Protein 2XFV (pdb70)

GO terms:
  GO:0005634 nucleus (C, IDA)
  GO:0005737 cytoplasm (C, IDA)
  GO:0003713 transcription coactivator activity (F, IDA)
  GO:0045944 positive regulation of transcription by RNA polymerase II (P, IDA)
  GO:0030907 MBF transcription complex (C, IDA)
  GO:0033309 SBF transcription complex (C, IDA)
  GO:0034605 cellular response to heat (P, IMP)
  GO:0003713 transcription coactivator activity (F, IMP)
  GO:0045944 positive regulation of transcription by RNA polymerase II (P, IMP)
  GO:0010845 positive regulation of reciprocal meiotic recombination (P, IMP)
  GO:0033309 SBF transcription complex (C, IMP)
  GO:0000082 G1/S transition of mitotic cell cycle (P, IMP)
  GO:0033309 SBF transcription complex (C, IPI)
  GO:0005515 protein binding (F, IPI)
  GO:0000082 G1/S transition of mitotic cell cycle (P, IDA)
  GO:0006355 regulation of DNA-templated transcription (P, IMP)

CATH classification: 3.10.260.30

InterPro domains:
  IPR002110 Ankyrin repeat [PF00023] (317-345)
  IPR002110 Ankyrin repeat [PF00023] (469-501)
  IPR002110 Ankyrin repeat [PS50088] (317-349)
  IPR002110 Ankyrin repeat [PS50088] (469-501)
  IPR002110 Ankyrin repeat [SM00248] (317-346)
  IPR002110 Ankyrin repeat [SM00248] (469-498)
  IPR036770 Ankyrin repeat-containing domain superfamily [G3DSA:1.25.40.20] (212-514)
  IPR036770 Ankyrin repeat-containing domain superfamily [SSF48403] (305-509)
  IPR040822 Swi6, N-terminal [PF18530] (5-106)
  IPR051642 Regulatory protein SWI6-like [PTHR43828] (46-784)

Secondary structure (DSSP, 8-state):
-EEEEEEEESTTS-EEEEEEEETTT--EESGGGHHHHHHHHHHS-GGG--TT----HHHHHHHHHHHT---EE-TT--EEE-HHHHHHHHHHTT-TTTTGGGEEEPP-/-EEEEEEEESTTS-EEEEEEEETTT--EESGGGHHHHHHHHHHS-GGG--TT----HHHHHHHHHHTT---EE-TT--EEE-HHHHHHHHHHTT-HHHHGGGEEE---

Radius of gyration: 19.41 Å; Cα contacts (8 Å, |Δi|>4): 305; chains: 2; bounding box: 37×39×54 Å

Organism: Saccharomyces cerevisiae (strain ATCC 204508 / S288c) (NCBI:txid559292)

Sequence (216 aa):
ALEEVVVRYLGPHNEIPLTLTRDSETGHFLLKHFLPILQQYHDTGNINETNPDSFPTDEEERNKLLAHYGIAVNTDDRGEELWIELEKCLQLLNMLNNLFGLFQDDAFEFEEPALEEVVRYLGPHNEIPLTLTRRDSEETGHFLLKHFLPILQQQYHDTGNINETNPDSFPTDEEERNKLLAHYGIAVNTDDDRGELWIELEEKCLQLLNMLNLFGLFQDAFEFEEP

Structure (mmCIF, N/CA/C/O backbone):
data_2XFV
#
_entry.id   2XFV
#
_cell.length_a   69.934
_cell.length_b   69.934
_cell.length_c   297.944
_cell.angle_alpha   90.00
_cell.angle_beta   90.00
_cell.angle_gamma   120.00
#
_symmetry.space_group_name_H-M   'P 61 2 2'
#
loop_
_entity.id
_entity.type
_entity.pdbx_description
1 polymer 'REGULATORY PROTEIN SWI6'
2 non-polymer 'CALCIUM ION'
3 non-polymer GLYCEROL
4 non-polymer 'ACETATE ION'
5 non-polymer 'CACODYLATE ION'
6 water water
#
loop_
_atom_site.group_PDB
_atom_site.id
_atom_site.type_symbol
_atom_site.label_atom_id
_atom_site.label_alt_id
_atom_site.label_comp_id
_atom_site.label_asym_id
_atom_site.label_entity_id
_atom_site.label_seq_id
_atom_site.pdbx_PDB_ins_code
_atom_site.Cartn_x
_atom_site.Cartn_y
_atom_site.Cartn_z
_atom_site.occupancy
_atom_site.B_iso_or_equiv
_atom_site.auth_seq_id
_atom_site.auth_comp_id
_atom_site.auth_asym_id
_atom_site.auth_atom_id
_atom_site.pdbx_PDB_model_num
ATOM 1 N N . ALA A 1 1 ? -7.839 45.109 19.148 1.00 19.61 2 ALA A N 1
ATOM 2 C CA . ALA A 1 1 ? -9.059 44.803 19.898 1.00 20.67 2 ALA A CA 1
ATOM 3 C C . ALA A 1 1 ? -9.681 43.544 19.305 1.00 20.73 2 ALA A C 1
ATOM 4 O O . ALA A 1 1 ? -9.350 43.173 18.191 1.00 19.07 2 ALA A O 1
ATOM 6 N N . LEU A 1 2 ? -10.571 42.883 20.044 1.00 17.14 3 LEU A N 1
ATOM 7 C CA . LEU A 1 2 ? -11.244 41.690 19.507 1.00 15.62 3 LEU A CA 1
ATOM 8 C C . LEU A 1 2 ? -12.553 42.090 18.825 1.00 19.96 3 LEU A C 1
ATOM 9 O O . LEU A 1 2 ? -13.281 42.955 19.324 1.00 21.70 3 LEU A O 1
ATOM 14 N N . GLU A 1 3 ? -12.824 41.486 17.671 1.00 16.13 4 GLU A N 1
ATOM 15 C CA . GLU A 1 3 ? -14.064 41.712 16.931 1.00 19.04 4 GLU A CA 1
ATOM 16 C C . GLU A 1 3 ? -14.712 40.351 16.800 1.00 21.25 4 GLU A C 1
ATOM 17 O O . GLU A 1 3 ? -14.023 39.352 16.614 1.00 22.91 4 GLU A O 1
ATOM 23 N N . GLU A 1 4 ? -16.032 40.285 16.878 1.00 16.90 5 GLU A N 1
ATOM 24 C CA . GLU A 1 4 ? -16.642 38.966 16.937 1.00 17.54 5 GLU A CA 1
ATOM 25 C C . GLU A 1 4 ? -18.004 38.883 16.247 1.00 20.84 5 GLU A C 1
ATOM 26 O O . GLU A 1 4 ? -18.802 39.806 16.338 1.00 20.73 5 GLU A O 1
ATOM 32 N N . VAL A 1 5 ? -18.241 37.777 15.545 1.00 18.12 6 VAL A N 1
ATOM 33 C CA A VAL A 1 5 ? -19.565 37.487 15.003 0.63 22.45 6 VAL A CA 1
ATOM 34 C CA B VAL A 1 5 ? -19.541 37.473 14.950 0.37 23.15 6 VAL A CA 1
ATOM 35 C C . VAL A 1 5 ? -19.877 36.022 15.281 1.00 18.31 6 VAL A C 1
ATOM 36 O O . VAL A 1 5 ? -19.008 35.158 15.177 1.00 19.73 6 VAL A O 1
ATOM 43 N N . VAL A 1 6 ? -21.116 35.749 15.666 1.00 23.49 7 VAL A N 1
ATOM 44 C CA . VAL A 1 6 ? -21.522 34.363 15.906 1.00 27.71 7 VAL A CA 1
ATOM 45 C C . VAL A 1 6 ? -22.751 33.994 15.083 1.00 28.24 7 VAL A C 1
ATOM 46 O O . VAL A 1 6 ? -23.669 34.800 14.918 1.00 24.36 7 VAL A O 1
ATOM 50 N N . ARG A 1 7 ? -22.759 32.771 14.561 1.00 21.96 8 ARG A N 1
ATOM 51 C CA . ARG A 1 7 ? -23.912 32.241 13.848 1.00 24.72 8 ARG A CA 1
ATOM 52 C C . ARG A 1 7 ? -24.192 30.842 14.385 1.00 28.94 8 ARG A C 1
ATOM 53 O O . ARG A 1 7 ? -23.319 30.235 15.000 1.00 26.40 8 ARG A O 1
ATOM 61 N N . TYR A 1 8 ? -25.397 30.330 14.157 1.00 21.26 9 TYR A N 1
ATOM 62 C CA . TYR A 1 8 ? -25.802 29.039 14.717 1.00 22.01 9 TYR A CA 1
ATOM 63 C C . TYR A 1 8 ? -26.290 28.082 13.638 1.00 26.36 9 TYR A C 1
ATOM 64 O O . TYR A 1 8 ? -26.880 28.505 12.641 1.00 25.72 9 TYR A O 1
ATOM 73 N N . LEU A 1 9 ? -26.065 26.791 13.850 1.00 23.90 10 LEU A N 1
ATOM 74 C CA . LEU A 1 9 ? -26.593 25.778 12.937 1.00 26.02 10 LEU A CA 1
ATOM 75 C C . LEU A 1 9 ? -27.087 24.556 13.698 1.00 26.50 10 LEU A C 1
ATOM 76 O O . LEU A 1 9 ? -27.153 24.565 14.928 1.00 21.32 10 LEU A O 1
ATOM 81 N N . GLY A 1 10 ? -27.431 23.503 12.964 1.00 24.86 11 GLY A N 1
ATOM 82 C CA . GLY A 1 10 ? -28.052 22.333 13.561 1.00 23.02 11 GLY A CA 1
ATOM 83 C C . GLY A 1 10 ? -29.567 22.459 13.591 1.00 29.08 11 GLY A C 1
ATOM 84 O O . GLY A 1 10 ? -30.114 23.559 13.460 1.00 28.14 11 GLY A O 1
ATOM 85 N N . PRO A 1 11 ? -30.261 21.327 13.783 1.00 29.29 12 PRO A N 1
ATOM 86 C CA . PRO A 1 11 ? -31.725 21.289 13.684 1.00 34.72 12 PRO A CA 1
ATOM 87 C C . PRO A 1 11 ? -32.431 22.183 14.707 1.00 33.27 12 PRO A C 1
ATOM 88 O O . PRO A 1 11 ? -33.572 22.575 14.477 1.00 30.14 12 PRO A O 1
ATOM 92 N N . HIS A 1 12 ? -31.759 22.521 15.804 1.00 30.78 13 HIS A N 1
ATOM 93 C CA . HIS A 1 12 ? -32.360 23.387 16.813 1.00 27.52 13 HIS A CA 1
ATOM 94 C C . HIS A 1 12 ? -31.512 24.633 17.086 1.00 24.05 13 HIS A C 1
ATOM 95 O O . HIS A 1 12 ? -31.640 25.251 18.141 1.00 28.74 13 HIS A O 1
ATOM 102 N N . ASN A 1 13 ? -30.663 24.998 16.124 1.00 22.01 14 ASN A N 1
ATOM 103 C CA . ASN A 1 13 ? -29.771 26.149 16.253 1.00 22.60 14 ASN A CA 1
ATOM 104 C C . ASN A 1 13 ? -28.926 26.034 17.514 1.00 28.70 14 ASN A C 1
ATOM 105 O O . ASN A 1 13 ? -28.657 27.031 18.183 1.00 25.18 14 ASN A O 1
ATOM 110 N N . GLU A 1 14 ? -28.510 24.808 17.823 1.00 26.77 15 GLU A N 1
ATOM 111 C CA . GLU A 1 14 ? -27.791 24.527 19.064 1.00 27.99 15 GLU A CA 1
ATOM 112 C C . GLU A 1 14 ? -26.257 24.532 18.895 1.00 26.90 15 GLU A C 1
ATOM 113 O O . GLU A 1 14 ? -25.511 24.485 19.882 1.00 25.07 15 GLU A O 1
ATOM 119 N N . ILE A 1 15 ? -25.788 24.594 17.651 1.00 19.75 16 ILE A N 1
ATOM 120 C CA . ILE A 1 15 ? -24.350 24.551 17.379 1.00 18.84 16 ILE A CA 1
ATOM 121 C C . ILE A 1 15 ? -23.825 25.916 16.966 1.00 21.48 16 ILE A C 1
ATOM 122 O O . ILE A 1 15 ? -24.156 26.411 15.890 1.00 23.18 16 ILE A O 1
ATOM 127 N N . PRO A 1 16 ? -22.992 26.535 17.815 1.00 22.27 17 PRO A N 1
ATOM 128 C CA . PRO A 1 16 ? -22.447 27.851 17.470 1.00 20.05 17 PRO A CA 1
ATOM 129 C C . PRO A 1 16 ? -21.139 27.779 16.690 1.00 20.57 17 PRO A C 1
ATOM 130 O O . PRO A 1 16 ? -20.289 26.926 16.952 1.00 23.07 17 PRO A O 1
ATOM 134 N N . LEU A 1 17 ? -20.974 28.683 15.733 1.00 19.11 18 LEU A N 1
ATOM 135 C CA . LEU A 1 17 ? -19.646 28.952 15.195 1.00 17.38 18 LEU A CA 1
ATOM 136 C C . LEU A 1 17 ? -19.347 30.425 15.436 1.00 20.54 18 LEU A C 1
ATOM 137 O O . LEU A 1 17 ? -20.064 31.294 14.935 1.00 18.46 18 LEU A O 1
ATOM 142 N N . THR A 1 18 ? -18.310 30.695 16.229 1.00 19.18 19 THR A N 1
ATOM 143 C CA . THR A 1 18 ? -17.889 32.067 16.529 1.00 17.85 19 THR A CA 1
ATOM 144 C C . THR A 1 18 ? -16.602 32.425 15.779 1.00 17.98 19 THR A C 1
ATOM 145 O O . THR A 1 18 ? -15.588 31.725 15.893 1.00 17.70 19 THR A O 1
ATOM 149 N N . LEU A 1 19 ? -16.648 33.503 14.999 1.00 16.20 20 LEU A N 1
ATOM 150 C CA . LEU A 1 19 ? -15.430 34.075 14.425 1.00 14.78 20 LEU A CA 1
ATOM 151 C C . LEU A 1 19 ? -14.949 35.207 15.332 1.00 15.46 20 LEU A C 1
ATOM 152 O O . LEU A 1 19 ? -15.635 36.210 15.513 1.00 18.38 20 LEU A O 1
ATOM 157 N N . THR A 1 20 ? -13.772 35.022 15.914 1.00 13.99 21 THR A N 1
ATOM 158 C CA . THR A 1 20 ? -13.150 36.007 16.793 1.00 14.06 21 THR A CA 1
ATOM 159 C C . THR A 1 20 ? -11.872 36.493 16.120 1.00 19.54 21 THR A C 1
ATOM 160 O O . THR A 1 20 ? -10.938 35.709 15.929 1.00 15.52 21 THR A O 1
ATOM 164 N N . ARG A 1 21 ? -11.843 37.769 15.727 1.00 17.32 22 ARG A N 1
ATOM 165 C CA . ARG A 1 21 ? -10.691 38.345 15.019 1.00 15.71 22 ARG A CA 1
ATOM 166 C C . ARG A 1 21 ? -9.911 39.326 15.912 1.00 16.49 22 ARG A C 1
ATOM 167 O O . ARG A 1 21 ? -10.514 40.131 16.617 1.00 18.15 22 ARG A O 1
ATOM 175 N N . ASP A 1 22 ? -8.582 39.254 15.874 1.00 15.87 23 ASP A N 1
ATOM 176 C CA . ASP A 1 22 ? -7.722 40.243 16.532 1.00 14.36 23 ASP A CA 1
ATOM 177 C C . ASP A 1 22 ? -7.423 41.332 15.491 1.00 17.22 23 ASP A C 1
ATOM 178 O O . ASP A 1 22 ? -6.864 41.044 14.440 1.00 18.57 23 ASP A O 1
ATOM 183 N N . SER A 1 23 ? -7.824 42.572 15.773 1.00 19.92 24 SER A N 1
ATOM 184 C CA . SER A 1 23 ? -7.729 43.647 14.777 1.00 20.11 24 SER A CA 1
ATOM 185 C C . SER A 1 23 ? -6.291 44.083 14.520 1.00 23.80 24 SER A C 1
ATOM 186 O O . SER A 1 23 ? -6.014 44.748 13.518 1.00 22.69 24 SER A O 1
ATOM 189 N N . GLU A 1 24 ? -5.382 43.734 15.430 1.00 19.27 25 GLU A N 1
ATOM 190 C CA . GLU A 1 24 ? -3.966 44.079 15.259 1.00 25.96 25 GLU A CA 1
ATOM 191 C C . GLU A 1 24 ? -3.205 43.063 14.376 1.00 30.55 25 GLU A C 1
ATOM 192 O O . GLU A 1 24 ? -2.396 43.452 13.539 1.00 31.92 25 GLU A O 1
ATOM 198 N N . THR A 1 25 ? -3.482 41.771 14.539 1.00 17.70 26 THR A N 1
ATOM 199 C CA . THR A 1 25 ? -2.836 40.747 13.705 1.00 18.03 26 THR A CA 1
ATOM 200 C C . THR A 1 25 ? -3.659 40.385 12.469 1.00 21.77 26 THR A C 1
ATOM 201 O O . THR A 1 25 ? -3.114 39.922 11.462 1.00 19.63 26 THR A O 1
ATOM 205 N N . GLY A 1 26 ? -4.978 40.555 12.555 1.00 17.23 27 GLY A N 1
ATOM 206 C CA . GLY A 1 26 ? -5.866 40.088 11.497 1.00 16.66 27 GLY A CA 1
ATOM 207 C C . GLY A 1 26 ? -6.232 38.606 11.559 1.00 18.13 27 GLY A C 1
ATOM 208 O O . GLY A 1 26 ? -6.977 38.113 10.705 1.00 16.55 27 GLY A O 1
ATOM 209 N N . HIS A 1 27 ? -5.730 37.900 12.569 1.00 16.78 28 HIS A N 1
ATOM 210 C CA . HIS A 1 27 ? -5.950 36.451 12.703 1.00 14.44 28 HIS A CA 1
ATOM 211 C C . HIS A 1 27 ? -7.236 36.126 13.469 1.00 13.36 28 HIS A C 1
ATOM 212 O O . HIS A 1 27 ? -7.782 36.995 14.164 1.00 16.10 28 HIS A O 1
ATOM 219 N N . PHE A 1 28 ? -7.694 34.878 13.338 1.00 14.30 29 PHE A N 1
ATOM 220 C CA . PHE A 1 28 ? -8.942 34.393 13.950 1.00 13.41 29 PHE A CA 1
ATOM 221 C C . PHE A 1 28 ? -8.638 33.282 14.948 1.00 15.58 29 PHE A C 1
ATOM 222 O O . PHE A 1 28 ? -7.746 32.480 14.725 1.00 13.68 29 PHE A O 1
ATOM 230 N N . LEU A 1 29 ? -9.394 33.209 16.040 1.00 12.97 30 LEU A N 1
ATOM 231 C CA . LEU A 1 29 ? -9.130 32.208 17.071 1.00 14.06 30 LEU A CA 1
ATOM 232 C C . LEU A 1 29 ? -9.448 30.794 16.585 1.00 16.68 30 LEU A C 1
ATOM 233 O O . LEU A 1 29 ? -10.561 30.526 16.116 1.00 16.64 30 LEU A O 1
ATOM 238 N N . LEU A 1 30 ? -8.479 29.883 16.711 1.00 16.18 31 LEU A N 1
ATOM 239 C CA . LEU A 1 30 ? -8.650 28.509 16.214 1.00 16.02 31 LEU A CA 1
ATOM 240 C C . LEU A 1 30 ? -9.726 27.734 16.966 1.00 15.36 31 LEU A C 1
ATOM 241 O O . LEU A 1 30 ? -10.496 26.978 16.365 1.00 14.43 31 LEU A O 1
ATOM 246 N N . LYS A 1 31 ? -9.770 27.886 18.289 1.00 13.25 32 LYS A N 1
ATOM 247 C CA . LYS A 1 31 ? -10.533 26.927 19.098 1.00 15.28 32 LYS A CA 1
ATOM 248 C C . LYS A 1 31 ? -12.005 26.814 18.687 1.00 16.78 32 LYS A C 1
ATOM 249 O O . LYS A 1 31 ? -12.589 25.724 18.757 1.00 17.22 32 LYS A O 1
ATOM 255 N N . HIS A 1 32 ? -12.610 27.933 18.281 1.00 15.05 33 HIS A N 1
ATOM 256 C CA . HIS A 1 32 ? -14.025 27.960 17.885 1.00 19.09 33 HIS A CA 1
ATOM 257 C C . HIS A 1 32 ? -14.384 27.015 16.732 1.00 17.54 33 HIS A C 1
ATOM 258 O O . HIS A 1 32 ? -15.535 26.613 16.598 1.00 16.05 33 HIS A O 1
ATOM 265 N N . PHE A 1 33 ? -13.403 26.683 15.899 1.00 15.36 34 PHE A N 1
ATOM 266 C CA . PHE A 1 33 ? -13.624 25.827 14.734 1.00 15.72 34 PHE A CA 1
ATOM 267 C C . PHE A 1 33 ? -13.570 24.337 15.063 1.00 19.71 34 PHE A C 1
ATOM 268 O O . PHE A 1 33 ? -14.035 23.510 14.277 1.00 17.05 34 PHE A O 1
ATOM 276 N N . LEU A 1 34 ? -12.989 23.979 16.204 1.00 17.16 35 LEU A N 1
ATOM 277 C CA . LEU A 1 34 ? -12.615 22.573 16.421 1.00 15.98 35 LEU A CA 1
ATOM 278 C C . LEU A 1 34 ? -13.766 21.557 16.539 1.00 19.46 35 LEU A C 1
ATOM 279 O O . LEU A 1 34 ? -13.686 20.471 15.949 1.00 17.75 35 LEU A O 1
ATOM 284 N N . PRO A 1 35 ? -14.824 21.877 17.312 1.00 18.19 36 PRO A N 1
ATOM 285 C CA . PRO A 1 35 ? -15.927 20.899 17.378 1.00 18.38 36 PRO A CA 1
ATOM 286 C C . PRO A 1 35 ? -16.536 20.551 16.012 1.00 19.43 36 PRO A C 1
ATOM 287 O O . PRO A 1 35 ? -16.747 19.368 15.710 1.00 18.93 36 PRO A O 1
ATOM 291 N N . ILE A 1 36 ? -16.806 21.566 15.197 1.00 18.96 37 ILE A N 1
ATOM 292 C CA . ILE A 1 36 ? -17.356 21.348 13.863 1.00 18.84 37 ILE A CA 1
ATOM 293 C C . ILE A 1 36 ? -16.361 20.647 12.943 1.00 19.41 37 ILE A C 1
ATOM 294 O O . ILE A 1 36 ? -16.734 19.783 12.154 1.00 19.55 37 ILE A O 1
ATOM 299 N N . LEU A 1 37 ? -15.090 21.015 13.047 1.00 16.16 38 LEU A N 1
ATOM 300 C CA . LEU A 1 37 ? -14.065 20.394 12.206 1.00 19.22 38 LEU A CA 1
ATOM 301 C C . LEU A 1 37 ? -13.901 18.906 12.503 1.00 22.86 38 LEU A C 1
ATOM 302 O O . LEU A 1 37 ? -13.716 18.095 11.586 1.00 19.14 38 LEU A O 1
ATOM 307 N N . GLN A 1 38 ? -13.945 18.546 13.784 1.00 17.55 39 GLN A N 1
ATOM 308 C CA . GLN A 1 38 ? -13.865 17.140 14.184 1.00 20.95 39 GLN A CA 1
ATOM 309 C C . GLN A 1 38 ? -15.056 16.331 13.652 1.00 27.54 39 GLN A C 1
ATOM 310 O O . GLN A 1 38 ? -14.894 15.206 13.144 1.00 23.13 39 GLN A O 1
ATOM 316 N N . GLN A 1 39 ? -16.258 16.893 13.762 1.00 19.64 40 GLN A N 1
ATOM 317 C CA . GLN A 1 39 ? -17.445 16.206 13.258 1.00 19.57 40 GLN A CA 1
ATOM 318 C C . GLN A 1 39 ? -17.384 16.045 11.738 1.00 24.09 40 GLN A C 1
ATOM 319 O O . GLN A 1 39 ? -17.716 14.989 11.198 1.00 29.33 40 GLN A O 1
ATOM 325 N N . TYR A 1 40 ? -16.964 17.098 11.051 1.00 21.31 41 TYR A N 1
ATOM 326 C CA . TYR A 1 40 ? -16.794 17.034 9.602 1.00 20.06 41 TYR A CA 1
ATOM 327 C C . TYR A 1 40 ? -15.839 15.903 9.230 1.00 22.39 41 TYR A C 1
ATOM 328 O O . TYR A 1 40 ? -16.127 15.094 8.333 1.00 24.65 41 TYR A O 1
ATOM 337 N N . HIS A 1 41 ? -14.705 15.838 9.923 1.00 22.70 42 HIS A N 1
ATOM 338 C CA . HIS A 1 41 ? -13.756 14.747 9.712 1.00 26.44 42 HIS A CA 1
ATOM 339 C C . HIS A 1 41 ? -14.397 13.373 9.929 1.00 30.45 42 HIS A C 1
ATOM 340 O O . HIS A 1 41 ? -14.188 12.444 9.139 1.00 29.81 42 HIS A O 1
ATOM 347 N N . ASP A 1 42 ? -15.175 13.233 10.999 1.00 27.15 43 ASP A N 1
ATOM 348 C CA . ASP A 1 42 ? -15.721 11.913 11.363 1.00 28.42 43 ASP A CA 1
ATOM 349 C C . ASP A 1 42 ? -16.864 11.379 10.487 1.00 33.27 43 ASP A C 1
ATOM 350 O O . ASP A 1 42 ? -16.865 10.195 10.121 1.00 34.36 43 ASP A O 1
ATOM 355 N N . THR A 1 43 ? -17.838 12.227 10.162 1.00 29.02 44 THR A N 1
ATOM 356 C CA . THR A 1 43 ? -19.019 11.774 9.411 1.00 31.79 44 THR A CA 1
ATOM 357 C C . THR A 1 43 ? -19.322 12.623 8.181 1.00 33.31 44 THR A C 1
ATOM 358 O O . THR A 1 43 ? -20.166 12.255 7.363 1.00 34.96 44 THR A O 1
ATOM 362 N N . GLY A 1 44 ? -18.661 13.772 8.070 1.00 30.87 45 GLY A N 1
ATOM 363 C CA . GLY A 1 44 ? -18.895 14.682 6.964 1.00 33.22 45 GLY A CA 1
ATOM 364 C C . GLY A 1 44 ? -20.174 15.490 7.088 1.00 34.69 45 GLY A C 1
ATOM 365 O O . GLY A 1 44 ? -20.541 16.218 6.159 1.00 35.22 45 GLY A O 1
ATOM 366 N N . ASN A 1 45 ? -20.853 15.368 8.230 1.00 29.13 46 ASN A N 1
ATOM 367 C CA . ASN A 1 45 ? -22.128 16.055 8.459 1.00 27.24 46 ASN A CA 1
ATOM 368 C C . ASN A 1 45 ? -22.060 16.950 9.698 1.00 30.03 46 ASN A C 1
ATOM 369 O O . ASN A 1 45 ? -22.215 16.479 10.823 1.00 27.90 46 ASN A O 1
ATOM 374 N N . ILE A 1 46 ? -21.836 18.244 9.492 1.00 22.72 47 ILE A N 1
ATOM 375 C CA . ILE A 1 46 ? -21.612 19.142 10.619 1.00 25.26 47 ILE A CA 1
ATOM 376 C C . ILE A 1 46 ? -22.868 19.408 11.439 1.00 24.33 47 ILE A C 1
ATOM 377 O O . ILE A 1 46 ? -22.779 19.872 12.592 1.00 22.40 47 ILE A O 1
ATOM 382 N N . ASN A 1 47 ? -24.034 19.126 10.852 1.00 24.67 48 ASN A N 1
ATOM 383 C CA . ASN A 1 47 ? -25.298 19.364 11.548 1.00 27.11 48 ASN A CA 1
ATOM 384 C C . ASN A 1 47 ? -25.524 18.399 12.705 1.00 32.30 48 ASN A C 1
ATOM 385 O O . ASN A 1 47 ? -26.443 18.590 13.494 1.00 32.34 48 ASN A O 1
ATOM 390 N N . GLU A 1 48 ? -24.697 17.360 12.805 1.00 31.95 49 GLU A N 1
ATOM 391 C CA . GLU A 1 48 ? -24.807 16.455 13.947 1.00 40.56 49 GLU A CA 1
ATOM 392 C C . GLU A 1 48 ? -23.699 16.661 14.985 1.00 38.22 49 GLU A C 1
ATOM 393 O O . GLU A 1 48 ? -23.500 15.815 15.863 1.00 33.26 49 GLU A O 1
ATOM 399 N N . THR A 1 49 ? -22.998 17.792 14.891 1.00 28.22 50 THR A N 1
ATOM 400 C CA . THR A 1 49 ? -22.021 18.173 15.916 1.00 24.74 50 THR A CA 1
ATOM 401 C C . THR A 1 49 ? -22.678 18.188 17.287 1.00 31.73 50 THR A C 1
ATOM 402 O O . THR A 1 49 ? -23.776 18.722 17.467 1.00 29.88 50 THR A O 1
ATOM 406 N N . ASN A 1 50 ? -22.007 17.582 18.256 1.00 27.74 51 ASN A N 1
ATOM 407 C CA . ASN A 1 50 ? -22.501 17.575 19.623 1.00 32.06 51 ASN A CA 1
ATOM 408 C C . ASN A 1 50 ? -22.096 18.887 20.280 1.00 33.31 51 ASN A C 1
ATOM 409 O O . ASN A 1 50 ? -20.912 19.191 20.377 1.00 33.16 51 ASN A O 1
ATOM 414 N N . PRO A 1 51 ? -23.083 19.681 20.721 1.00 42.25 52 PRO A N 1
ATOM 415 C CA . PRO A 1 51 ? -22.764 20.960 21.364 1.00 41.77 52 PRO A CA 1
ATOM 416 C C . PRO A 1 51 ? -21.927 20.752 22.628 1.00 37.24 52 PRO A C 1
ATOM 417 O O . PRO A 1 51 ? -21.217 21.666 23.055 1.00 41.27 52 PRO A O 1
ATOM 421 N N . ASP A 1 52 ? -21.993 19.559 23.213 1.00 31.40 53 ASP A N 1
ATOM 422 C CA . ASP A 1 52 ? -21.304 19.301 24.481 1.00 44.80 53 ASP A CA 1
ATOM 423 C C . ASP A 1 52 ? -19.831 18.919 24.351 1.00 54.93 53 ASP A C 1
ATOM 424 O O . ASP A 1 52 ? -19.078 19.007 25.323 1.00 59.30 53 ASP A O 1
ATOM 429 N N . SER A 1 53 ? -19.417 18.493 23.163 1.00 52.95 54 SER A N 1
ATOM 430 C CA . SER A 1 53 ? -18.075 17.952 22.999 1.00 55.46 54 SER A CA 1
ATOM 431 C C . SER A 1 53 ? -17.057 19.036 22.686 1.00 49.92 54 SER A C 1
ATOM 432 O O . SER A 1 53 ? -17.363 20.015 21.998 1.00 51.36 54 SER A O 1
ATOM 435 N N . PHE A 1 54 ? -15.841 18.863 23.194 1.00 31.95 55 PHE A N 1
ATOM 436 C CA . PHE A 1 54 ? -14.733 19.676 22.730 1.00 33.17 55 PHE A CA 1
ATOM 437 C C . PHE A 1 54 ? -13.441 18.873 22.592 1.00 33.92 55 PHE A C 1
ATOM 438 O O . PHE A 1 54 ? -13.012 18.188 23.524 1.00 34.14 55 PHE A O 1
ATOM 446 N N . PRO A 1 55 ? -12.831 18.950 21.407 1.00 32.46 56 PRO A N 1
ATOM 447 C CA . PRO A 1 55 ? -11.652 18.159 21.045 1.00 29.20 56 PRO A CA 1
ATOM 448 C C . PRO A 1 55 ? -10.483 18.353 22.013 1.00 24.17 56 PRO A C 1
ATOM 449 O O . PRO A 1 55 ? -10.172 19.479 22.386 1.00 25.72 56 PRO A O 1
ATOM 453 N N . THR A 1 56 ? -9.842 17.255 22.402 1.00 26.00 57 THR A N 1
ATOM 454 C CA . THR A 1 56 ? -8.659 17.334 23.249 1.00 26.43 57 THR A CA 1
ATOM 455 C C . THR A 1 56 ? -7.485 17.844 22.428 1.00 26.37 57 THR A C 1
ATOM 456 O O . THR A 1 56 ? -7.564 17.935 21.196 1.00 22.98 57 THR A O 1
ATOM 460 N N . ASP A 1 57 ? -6.388 18.179 23.098 1.00 24.23 58 ASP A N 1
ATOM 461 C CA . ASP A 1 57 ? -5.198 18.630 22.383 1.00 26.70 58 ASP A CA 1
ATOM 462 C C . ASP A 1 57 ? -4.678 17.553 21.434 1.00 25.41 58 ASP A C 1
ATOM 463 O O . ASP A 1 57 ? -4.144 17.857 20.365 1.00 24.57 58 ASP A O 1
ATOM 468 N N . GLU A 1 58 ? -4.814 16.291 21.836 1.00 23.09 59 GLU A N 1
ATOM 469 C CA A GLU A 1 58 ? -4.370 15.177 21.011 0.48 27.58 59 GLU A CA 1
ATOM 470 C CA B GLU A 1 58 ? -4.372 15.172 21.004 0.52 27.52 59 GLU A CA 1
ATOM 471 C C . GLU A 1 58 ? -5.201 15.084 19.724 1.00 27.72 59 GLU A C 1
ATOM 472 O O . GLU A 1 58 ? -4.662 14.877 18.633 1.00 28.18 59 GLU A O 1
ATOM 483 N N . GLU A 1 59 ? -6.513 15.242 19.864 1.00 22.75 60 GLU A N 1
ATOM 484 C CA . GLU A 1 59 ? -7.423 15.279 18.717 1.00 25.58 60 GLU A CA 1
ATOM 485 C C . GLU A 1 59 ? -7.116 16.493 17.832 1.00 26.84 60 GLU A C 1
ATOM 486 O O . GLU A 1 59 ? -7.121 16.396 16.603 1.00 23.93 60 GLU A O 1
ATOM 492 N N . ARG A 1 60 ? -6.841 17.630 18.466 1.00 22.45 61 ARG A N 1
ATOM 493 C CA . ARG A 1 60 ? -6.472 18.842 17.748 1.00 19.32 61 ARG A CA 1
ATOM 494 C C . ARG A 1 60 ? -5.220 18.615 16.895 1.00 21.31 61 ARG A C 1
ATOM 495 O O . ARG A 1 60 ? -5.170 19.056 15.749 1.00 20.80 61 ARG A O 1
ATOM 503 N N . ASN A 1 61 ? -4.205 17.951 17.449 1.00 20.32 62 ASN A N 1
ATOM 504 C CA . ASN A 1 61 ? -2.982 17.682 16.685 1.00 21.11 62 ASN A CA 1
ATOM 505 C C . ASN A 1 61 ? -3.319 16.997 15.368 1.00 21.64 62 ASN A C 1
ATOM 506 O O . ASN A 1 61 ? -2.767 17.333 14.317 1.00 19.38 62 ASN A O 1
ATOM 511 N N . LYS A 1 62 ? -4.206 16.007 15.447 1.00 19.40 63 LYS A N 1
ATOM 512 C CA . LYS A 1 62 ? -4.571 15.181 14.296 1.00 25.23 63 LYS A CA 1
ATOM 513 C C . LYS A 1 62 ? -5.297 15.976 13.222 1.00 24.85 63 LYS A C 1
ATOM 514 O O . LYS A 1 62 ? -5.101 15.735 12.033 1.00 20.45 63 LYS A O 1
ATOM 520 N N . LEU A 1 63 ? -6.160 16.896 13.644 1.00 18.34 64 LEU A N 1
ATOM 521 C CA . LEU A 1 63 ? -6.915 17.723 12.704 1.00 19.33 64 LEU A CA 1
ATOM 522 C C . LEU A 1 63 ? -6.009 18.740 11.999 1.00 20.11 64 LEU A C 1
ATOM 523 O O . LEU A 1 63 ? -6.120 18.948 10.791 1.00 18.36 64 LEU A O 1
ATOM 528 N N . LEU A 1 64 ? -5.119 19.374 12.758 1.00 16.53 65 LEU A N 1
ATOM 529 C CA . LEU A 1 64 ? -4.187 20.341 12.180 1.00 18.82 65 LEU A CA 1
ATOM 530 C C . LEU A 1 64 ? -3.287 19.653 11.163 1.00 20.16 65 LEU A C 1
ATOM 531 O O . LEU A 1 64 ? -3.000 20.204 10.094 1.00 19.45 65 LEU A O 1
ATOM 536 N N . ALA A 1 65 ? -2.824 18.453 11.505 1.00 18.63 66 ALA A N 1
ATOM 537 C CA . ALA A 1 65 ? -1.967 17.694 10.591 1.00 16.90 66 ALA A CA 1
ATOM 538 C C . ALA A 1 65 ? -2.721 17.283 9.316 1.00 20.03 66 ALA A C 1
ATOM 539 O O . ALA A 1 65 ? -2.247 17.504 8.185 1.00 20.66 66 ALA A O 1
ATOM 541 N N . HIS A 1 66 ? -3.896 16.692 9.494 1.00 19.64 67 HIS A N 1
ATOM 542 C CA . HIS A 1 66 ? -4.662 16.168 8.356 1.00 24.68 67 HIS A CA 1
ATOM 543 C C . HIS A 1 66 ? -5.102 17.265 7.376 1.00 25.94 67 HIS A C 1
ATOM 544 O O . HIS A 1 66 ? -4.998 17.106 6.151 1.00 24.01 67 HIS A O 1
ATOM 551 N N . TYR A 1 67 ? -5.592 18.378 7.916 1.00 19.85 68 TYR A N 1
ATOM 552 C CA . TYR A 1 67 ? -6.106 19.468 7.082 1.00 20.51 68 TYR A CA 1
ATOM 553 C C . TYR A 1 67 ? -5.032 20.483 6.693 1.00 20.74 68 TYR A C 1
ATOM 554 O O . TYR A 1 67 ? -5.318 21.462 6.004 1.00 22.06 68 TYR A O 1
ATOM 563 N N . GLY A 1 68 ? -3.798 20.239 7.127 1.00 19.79 69 GLY A N 1
ATOM 564 C CA . GLY A 1 68 ? -2.679 21.099 6.767 1.00 21.27 69 GLY A CA 1
ATOM 565 C C . GLY A 1 68 ? -2.874 22.533 7.221 1.00 19.65 69 GLY A C 1
ATOM 566 O O . GLY A 1 68 ? -2.626 23.486 6.476 1.00 19.98 69 GLY A O 1
ATOM 567 N N . ILE A 1 69 ? -3.329 22.692 8.456 1.00 15.21 70 ILE A N 1
ATOM 568 C CA . ILE A 1 69 ? -3.598 24.013 8.998 1.00 15.61 70 ILE A CA 1
ATOM 569 C C . ILE A 1 69 ? -2.406 24.512 9.822 1.00 16.02 70 ILE A C 1
ATOM 570 O O . ILE A 1 69 ? -2.078 23.929 10.855 1.00 18.48 70 ILE A O 1
ATOM 575 N N . ALA A 1 70 ? -1.757 25.584 9.368 1.00 14.70 71 ALA A N 1
ATOM 576 C CA . ALA A 1 70 ? -0.700 26.229 10.158 1.00 15.83 71 ALA A CA 1
ATOM 577 C C . ALA A 1 70 ? -1.344 27.147 11.187 1.00 17.96 71 ALA A C 1
ATOM 578 O O . ALA A 1 70 ? -2.447 27.669 10.950 1.00 17.33 71 ALA A O 1
ATOM 580 N N . VAL A 1 71 ? -0.663 27.365 12.311 1.00 15.66 72 VAL A N 1
ATOM 581 C CA . VAL A 1 71 ? -1.185 28.242 13.360 1.00 15.35 72 VAL A CA 1
ATOM 582 C C . VAL A 1 71 ? -0.155 29.276 13.798 1.00 17.70 72 VAL A C 1
ATOM 583 O O . VAL A 1 71 ? 1.056 29.012 13.793 1.00 18.86 72 VAL A O 1
ATOM 587 N N . ASN A 1 72 ? -0.649 30.463 14.137 1.00 15.96 73 ASN A N 1
ATOM 588 C CA . ASN A 1 72 ? 0.140 31.467 14.822 1.00 15.36 73 ASN A CA 1
ATOM 589 C C . ASN A 1 72 ? -0.124 31.357 16.318 1.00 16.29 73 ASN A C 1
ATOM 590 O O . ASN A 1 72 ? -1.213 30.943 16.746 1.00 17.52 73 ASN A O 1
ATOM 595 N N . THR A 1 73 ? 0.877 31.717 17.109 1.00 13.72 74 THR A N 1
ATOM 596 C CA . THR A 1 73 ? 0.808 31.536 18.562 1.00 12.96 74 THR A CA 1
ATOM 597 C C . THR A 1 73 ? 0.985 32.894 19.204 1.00 14.44 74 THR A C 1
ATOM 598 O O . THR A 1 73 ? 1.862 33.645 18.784 1.00 16.11 74 THR A O 1
ATOM 602 N N . ASP A 1 74 ? 0.160 33.229 20.197 1.00 14.14 75 ASP A N 1
ATOM 603 C CA . ASP A 1 74 ? 0.304 34.509 20.916 1.00 14.83 75 ASP A CA 1
ATOM 604 C C . ASP A 1 74 ? 1.127 34.347 22.208 1.00 15.93 75 ASP A C 1
ATOM 605 O O . ASP A 1 74 ? 1.594 33.247 22.512 1.00 15.81 75 ASP A O 1
ATOM 610 N N . ASP A 1 75 ? 1.304 35.435 22.956 1.00 16.67 76 ASP A N 1
ATOM 611 C CA . ASP A 1 75 ? 2.157 35.411 24.152 1.00 18.40 76 ASP A CA 1
ATOM 612 C C . ASP A 1 75 ? 1.643 34.497 25.272 1.00 20.31 76 ASP A C 1
ATOM 613 O O . ASP A 1 75 ? 2.401 34.154 26.202 1.00 19.37 76 ASP A O 1
ATOM 618 N N . ARG A 1 76 ? 0.362 34.133 25.209 1.00 16.43 77 ARG A N 1
ATOM 619 C CA . ARG A 1 76 ? -0.222 33.229 26.197 1.00 14.21 77 ARG A CA 1
ATOM 620 C C . ARG A 1 76 ? -0.177 31.777 25.722 1.00 16.50 77 ARG A C 1
ATOM 621 O O . ARG A 1 76 ? -0.540 30.860 26.469 1.00 17.75 77 ARG A O 1
ATOM 629 N N . GLY A 1 77 ? 0.235 31.562 24.478 1.00 14.71 78 GLY A N 1
ATOM 630 C CA . GLY A 1 77 ? 0.181 30.227 23.906 1.00 13.61 78 GLY A CA 1
ATOM 631 C C . GLY A 1 77 ? -1.124 29.860 23.212 1.00 17.38 78 GLY A C 1
ATOM 632 O O . GLY A 1 77 ? -1.271 28.725 22.759 1.00 16.77 78 GLY A O 1
ATOM 633 N N . GLU A 1 78 ? -2.082 30.785 23.134 1.00 13.74 79 GLU A N 1
ATOM 634 C CA A GLU A 1 78 ? -3.353 30.556 22.414 0.70 12.90 79 GLU A CA 1
ATOM 635 C CA B GLU A 1 78 ? -3.307 30.461 22.423 0.30 13.13 79 GLU A CA 1
ATOM 636 C C . GLU A 1 78 ? -3.087 30.539 20.912 1.00 15.00 79 GLU A C 1
ATOM 637 O O . GLU A 1 78 ? -2.218 31.286 20.423 1.00 13.40 79 GLU A O 1
ATOM 648 N N . LEU A 1 79 ? -3.845 29.718 20.186 1.00 12.31 80 LEU A N 1
ATOM 649 C CA . LEU A 1 79 ? -3.621 29.484 18.757 1.00 14.23 80 LEU A CA 1
ATOM 650 C C . LEU A 1 79 ? -4.584 30.235 17.843 1.00 14.52 80 LEU A C 1
ATOM 651 O O . LEU A 1 79 ? -5.788 30.289 18.118 1.00 13.74 80 LEU A O 1
ATOM 656 N N . TRP A 1 80 ? -4.035 30.784 16.752 1.00 13.27 81 TRP A N 1
ATOM 657 C CA . TRP A 1 80 ? -4.764 31.630 15.809 1.00 13.15 81 TRP A CA 1
ATOM 658 C C . TRP A 1 80 ? -4.502 31.181 14.363 1.00 17.23 81 TRP A C 1
ATOM 659 O O . TRP A 1 80 ? -3.459 30.584 14.080 1.00 16.44 81 TRP A O 1
ATOM 670 N N . ILE A 1 81 ? -5.431 31.474 13.452 1.00 14.67 82 ILE A N 1
ATOM 671 C CA . ILE A 1 81 ? -5.226 31.161 12.030 1.00 15.34 82 ILE A CA 1
ATOM 672 C C . ILE A 1 81 ? -5.315 32.406 11.141 1.00 17.86 82 ILE A C 1
ATOM 673 O O . ILE A 1 81 ? -5.917 33.406 11.524 1.00 15.04 82 ILE A O 1
ATOM 678 N N . GLU A 1 82 ? -4.715 32.343 9.950 1.00 14.09 83 GLU A N 1
ATOM 679 C CA . GLU A 1 82 ?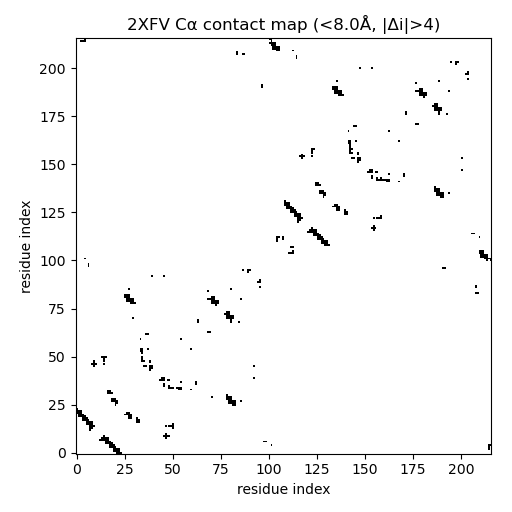 -4.756 33.478 9.029 1.00 14.03 83 GLU A CA 1
ATOM 680 C C . GLU A 1 82 ? -6.145 33.686 8.438 1.00 16.98 83 GLU A C 1
ATOM 681 O O . GLU A 1 82 ? -6.946 32.762 8.389 1.00 15.03 83 GLU A O 1
ATOM 687 N N . LEU A 1 83 ? -6.413 34.909 7.992 1.00 18.13 84 LEU A N 1
ATOM 688 C CA . LEU A 1 83 ? -7.668 35.246 7.313 1.00 17.44 84 LEU A CA 1
ATOM 689 C C . LEU A 1 83 ? -7.957 34.305 6.150 1.00 17.35 84 LEU A C 1
ATOM 690 O O . LEU A 1 83 ? -9.082 33.840 5.977 1.00 18.37 84 LEU A O 1
ATOM 695 N N . GLU A 1 84 ? -6.953 34.041 5.321 1.00 16.82 85 GLU A N 1
ATOM 696 C CA . GLU A 1 84 ? -7.197 33.195 4.144 1.00 17.83 85 GLU A CA 1
ATOM 697 C C . GLU A 1 84 ? -7.561 31.763 4.522 1.00 20.78 85 GLU A C 1
ATOM 698 O O . GLU A 1 84 ? -8.381 31.127 3.852 1.00 19.89 85 GLU A O 1
ATOM 704 N N . LYS A 1 85 ? -6.947 31.260 5.592 1.00 18.33 86 LYS A N 1
ATOM 705 C CA . LYS A 1 85 ? -7.275 29.929 6.106 1.00 16.63 86 LYS A CA 1
ATOM 706 C C . LYS A 1 85 ? -8.691 29.917 6.696 1.00 17.46 86 LYS A C 1
ATOM 707 O O . LYS A 1 85 ? -9.439 28.948 6.520 1.00 18.79 86 LYS A O 1
ATOM 713 N N . CYS A 1 86 ? -9.071 30.989 7.388 1.00 17.92 87 CYS A N 1
ATOM 714 C CA . CYS A 1 86 ? -10.444 31.096 7.872 1.00 15.48 87 CYS A CA 1
ATOM 715 C C . CYS A 1 86 ? -11.423 30.993 6.696 1.00 20.70 87 CYS A C 1
ATOM 716 O O . CYS A 1 86 ? -12.388 30.223 6.748 1.00 15.81 87 CYS A O 1
ATOM 719 N N . LEU A 1 87 ? -11.163 31.736 5.621 1.00 16.19 88 LEU A N 1
ATOM 720 C CA . LEU A 1 87 ? -12.038 31.665 4.437 1.00 18.38 88 LEU A CA 1
ATOM 721 C C . LEU A 1 87 ? -12.050 30.265 3.804 1.00 19.80 88 LEU A C 1
ATOM 722 O O . LEU A 1 87 ? -13.108 29.749 3.418 1.00 18.26 88 LEU A O 1
ATOM 727 N N . GLN A 1 88 ? -10.881 29.644 3.704 1.00 17.51 89 GLN A N 1
ATOM 728 C CA . GLN A 1 88 ? -10.803 28.282 3.183 1.00 18.13 89 GLN A CA 1
ATOM 729 C C . GLN A 1 88 ? -11.645 27.291 3.981 1.00 19.80 89 GLN A C 1
ATOM 730 O O . GLN A 1 88 ? -12.328 26.439 3.395 1.00 17.98 89 GLN A O 1
ATOM 736 N N . LEU A 1 89 ? -11.574 27.376 5.310 1.00 17.29 90 LEU A N 1
ATOM 737 C CA . LEU A 1 89 ? -12.361 26.491 6.183 1.00 14.41 90 LEU A CA 1
ATOM 738 C C . LEU A 1 89 ? -13.871 26.738 6.056 1.00 17.08 90 LEU A C 1
ATOM 739 O O . LEU A 1 89 ? -14.657 25.793 6.019 1.00 17.09 90 LEU A O 1
ATOM 744 N N . LEU A 1 90 ? -14.287 27.998 5.995 1.00 18.55 91 LEU A N 1
ATOM 745 C CA . LEU A 1 90 ? -15.709 28.284 5.808 1.00 18.09 91 LEU A CA 1
ATOM 746 C C . LEU A 1 90 ? -16.206 27.726 4.478 1.00 18.70 91 LEU A C 1
ATOM 747 O O . LEU A 1 90 ? -17.305 27.160 4.394 1.00 20.11 91 LEU A O 1
ATOM 752 N N . ASN A 1 91 ? -15.400 27.884 3.434 1.00 19.39 92 ASN A N 1
ATOM 753 C CA . ASN A 1 91 ? -15.752 27.319 2.127 1.00 17.98 92 ASN A CA 1
ATOM 754 C C . ASN A 1 91 ? -15.861 25.789 2.169 1.00 21.68 92 ASN A C 1
ATOM 755 O O . ASN A 1 91 ? -16.839 25.205 1.661 1.00 21.38 92 ASN A O 1
ATOM 760 N N . MET A 1 92 ? -14.853 25.143 2.756 1.00 18.57 93 MET A N 1
ATOM 761 C CA . MET A 1 92 ? -14.825 23.679 2.866 1.00 20.50 93 MET A CA 1
ATOM 762 C C . MET A 1 92 ? -16.059 23.132 3.606 1.00 24.49 93 MET A C 1
ATOM 763 O O . MET A 1 92 ? -16.622 22.098 3.225 1.00 20.77 93 MET A O 1
ATOM 768 N N . LEU A 1 93 ? -16.454 23.826 4.668 1.00 18.87 94 LEU A N 1
ATOM 769 C CA . LEU A 1 93 ? -17.590 23.430 5.507 1.00 19.20 94 LEU A CA 1
ATOM 770 C C . LEU A 1 93 ? -18.945 23.922 4.978 1.00 24.40 94 LEU A C 1
ATOM 771 O O . LEU A 1 93 ? -19.988 23.672 5.594 1.00 21.84 94 LEU A O 1
ATOM 776 N N . ASN A 1 94 ? -18.921 24.614 3.839 1.00 18.94 95 ASN A N 1
ATOM 777 C CA A ASN A 1 94 ? -20.110 25.222 3.249 0.64 22.49 95 ASN A CA 1
ATOM 778 C CA B ASN A 1 94 ? -20.138 25.186 3.268 0.36 23.34 95 ASN A CA 1
ATOM 779 C C . ASN A 1 94 ? -20.831 26.152 4.231 1.00 24.30 95 ASN A C 1
ATOM 780 O O . ASN A 1 94 ? -22.063 26.152 4.341 1.00 22.21 95 ASN A O 1
ATOM 789 N N . LEU A 1 95 ? -20.038 26.962 4.930 1.00 20.01 96 LEU A N 1
ATOM 790 C CA . LEU A 1 95 ? -20.555 27.939 5.892 1.00 19.40 96 LEU A CA 1
ATOM 791 C C . LEU A 1 95 ? -20.243 29.379 5.481 1.00 24.95 96 LEU A C 1
ATOM 792 O O . LEU A 1 95 ? -20.506 30.320 6.242 1.00 23.56 96 LEU A O 1
ATOM 797 N N . PHE A 1 96 ? -19.666 29.570 4.297 1.00 26.85 97 PHE A N 1
ATOM 798 C CA . PHE A 1 96 ? -19.361 30.933 3.879 1.00 28.73 97 PHE A CA 1
ATOM 799 C C . PHE A 1 96 ? -20.641 31.743 3.679 1.00 31.56 97 PHE A C 1
ATOM 800 O O . PHE A 1 96 ? -20.708 32.920 4.049 1.00 33.10 97 PHE A O 1
ATOM 808 N N . GLY A 1 97 ? -21.651 31.105 3.100 1.00 25.59 98 GLY A N 1
ATOM 809 C CA . GLY A 1 97 ? -22.950 31.733 2.918 1.00 33.75 98 GLY A CA 1
ATOM 810 C C . GLY A 1 97 ? -23.530 32.206 4.241 1.00 30.96 98 GLY A C 1
ATOM 811 O O . GLY A 1 97 ? -24.061 33.312 4.343 1.00 32.07 98 GLY A O 1
ATOM 812 N N . LEU A 1 98 ? -23.418 31.369 5.264 1.00 26.90 99 LEU A N 1
ATOM 813 C CA . LEU A 1 98 ? -23.962 31.698 6.577 1.00 33.03 99 LEU A CA 1
ATOM 814 C C . LEU A 1 98 ? -23.340 32.979 7.149 1.00 26.01 99 LEU A C 1
ATOM 815 O O . LEU A 1 98 ? -24.017 33.740 7.840 1.00 25.85 99 LEU A O 1
ATOM 820 N N . PHE A 1 99 ? -22.064 33.209 6.851 1.00 22.73 100 PHE A N 1
ATOM 821 C CA . PHE A 1 99 ? -21.338 34.385 7.337 1.00 23.60 100 PHE A CA 1
ATOM 822 C C . PHE A 1 99 ? -21.137 35.480 6.281 1.00 26.83 100 PHE A C 1
ATOM 823 O O . PHE A 1 99 ? -20.294 36.359 6.458 1.00 23.55 100 PHE A O 1
ATOM 831 N N . GLN A 1 100 ? -21.913 35.443 5.199 1.00 23.49 101 GLN A N 1
ATOM 832 C CA . GLN A 1 100 ? -21.699 36.365 4.075 1.00 24.81 101 GLN A CA 1
ATOM 833 C C . GLN A 1 100 ? -21.670 37.858 4.449 1.00 31.47 101 GLN A C 1
ATOM 834 O O . GLN A 1 100 ? -20.877 38.621 3.897 1.00 28.08 101 GLN A O 1
ATOM 840 N N . ASP A 1 101 ? -22.514 38.272 5.390 1.00 25.68 102 ASP A N 1
ATOM 841 C CA A ASP A 1 101 ? -22.593 39.687 5.741 0.53 27.94 102 ASP A CA 1
ATOM 842 C CA B ASP A 1 101 ? -22.613 39.678 5.778 0.47 28.90 102 ASP A CA 1
ATOM 843 C C . ASP A 1 101 ? -21.399 40.161 6.571 1.00 27.73 102 ASP A C 1
ATOM 844 O O . ASP A 1 101 ? -21.250 41.358 6.815 1.00 29.59 102 ASP A O 1
ATOM 853 N N . ALA A 1 102 ? -20.547 39.225 6.994 1.00 22.79 103 ALA A N 1
ATOM 854 C CA . ALA A 1 102 ? -19.359 39.559 7.777 1.00 27.46 103 ALA A CA 1
ATOM 855 C C . ALA A 1 102 ? -18.110 39.739 6.914 1.00 32.11 103 ALA A C 1
ATOM 856 O O . ALA A 1 102 ? -17.028 40.027 7.431 1.00 27.53 103 ALA A O 1
ATOM 858 N N . PHE A 1 103 ? -18.262 39.555 5.607 1.00 27.33 104 PHE A N 1
ATOM 859 C CA . PHE A 1 103 ? -17.144 39.672 4.665 1.00 25.45 104 PHE A CA 1
ATOM 860 C C . PHE A 1 103 ? -17.516 40.569 3.483 1.00 32.42 104 PHE A C 1
ATOM 861 O O . PHE A 1 103 ? -18.624 40.484 2.957 1.00 31.64 104 PHE A O 1
ATOM 869 N N . GLU A 1 104 ? -16.590 41.436 3.085 1.00 23.99 105 GLU A N 1
ATOM 870 C CA . GLU A 1 104 ? -16.792 42.315 1.935 1.00 25.89 105 GLU A CA 1
ATOM 871 C C . GLU A 1 104 ? -15.559 42.251 1.025 1.00 25.86 105 GLU A C 1
ATOM 872 O O . GLU A 1 104 ? -14.525 41.708 1.414 1.00 26.41 105 GLU A O 1
ATOM 878 N N . PHE A 1 105 ? -15.665 42.786 -0.188 1.00 27.91 106 PHE A N 1
ATOM 879 C CA . PHE A 1 105 ? -14.515 42.840 -1.097 1.00 27.33 106 PHE A CA 1
ATOM 880 C C . PHE A 1 105 ? -13.423 43.761 -0.545 1.00 29.05 106 PHE A C 1
ATOM 881 O O . PHE A 1 105 ? -13.719 44.808 0.041 1.00 30.01 106 PHE A O 1
ATOM 889 N N . GLU A 1 106 ? -12.168 43.392 -0.779 1.00 29.61 107 GLU A N 1
ATOM 890 C CA . GLU A 1 106 ? -11.037 44.276 -0.512 1.00 31.79 107 GLU A CA 1
ATOM 891 C C . GLU A 1 106 ? -11.265 45.616 -1.207 1.00 42.55 107 GLU A C 1
ATOM 892 O O . GLU A 1 106 ? -12.018 45.704 -2.184 1.00 38.02 107 GLU A O 1
ATOM 898 N N . GLU A 1 107 ? -10.601 46.656 -0.714 1.00 43.89 108 GLU A N 1
ATOM 899 C CA . GLU A 1 107 ? -10.646 47.965 -1.350 1.00 58.40 108 GLU A CA 1
ATOM 900 C C . GLU A 1 107 ? -9.768 47.945 -2.600 1.00 57.57 108 GLU A C 1
ATOM 901 O O . GLU A 1 107 ? -8.688 47.353 -2.589 1.00 58.19 108 GLU A O 1
ATOM 907 N N . PRO A 1 108 ? -10.236 48.580 -3.688 1.00 58.95 109 PRO A N 1
ATOM 908 C CA . PRO A 1 108 ? -9.512 48.598 -4.968 1.00 63.55 109 PRO A CA 1
ATOM 909 C C . PRO A 1 108 ? -8.307 49.541 -4.985 1.00 61.38 109 PRO A C 1
ATOM 910 O O . PRO A 1 108 ? -7.990 50.163 -3.970 1.00 60.86 109 PRO A O 1
ATOM 914 N N . ALA B 1 1 ? -24.856 50.695 -5.373 1.00 37.25 2 ALA B N 1
ATOM 915 C CA . ALA B 1 1 ? -23.509 50.841 -5.923 1.00 41.34 2 ALA B CA 1
ATOM 916 C C . ALA B 1 1 ? -22.925 49.482 -6.317 1.00 37.67 2 ALA B C 1
ATOM 917 O O . ALA B 1 1 ? -23.369 48.444 -5.827 1.00 43.66 2 ALA B O 1
ATOM 919 N N . LEU B 1 2 ? -21.933 49.496 -7.202 1.00 37.02 3 LEU B N 1
ATOM 920 C CA . LEU B 1 2 ? -21.236 48.271 -7.599 1.00 39.51 3 LEU B CA 1
ATOM 921 C C . LEU B 1 2 ? -19.933 48.098 -6.807 1.00 42.68 3 LEU B C 1
ATOM 922 O O . LEU B 1 2 ? -19.230 49.069 -6.533 1.00 39.90 3 LEU B O 1
ATOM 927 N N . GLU B 1 3 ? -19.641 46.857 -6.428 1.00 36.86 4 GLU B N 1
ATOM 928 C CA . GLU B 1 3 ? -18.396 46.479 -5.758 1.00 37.68 4 GLU B CA 1
ATOM 929 C C . GLU B 1 3 ? -17.740 45.471 -6.697 1.00 30.87 4 GLU B C 1
ATOM 930 O O . GLU B 1 3 ? -18.420 44.596 -7.220 1.00 24.81 4 GLU B O 1
ATOM 936 N N . GLU B 1 4 ? -16.435 45.574 -6.920 1.00 29.12 5 GLU B N 1
ATOM 937 C CA . GLU B 1 4 ? -15.821 44.760 -7.966 1.00 32.39 5 GLU B CA 1
ATOM 938 C C . GLU B 1 4 ? -14.388 44.331 -7.643 1.00 29.68 5 GLU B C 1
ATOM 939 O O . GLU B 1 4 ? -13.611 45.117 -7.122 1.00 26.65 5 GLU B O 1
ATOM 945 N N . VAL B 1 5 ? -14.062 43.073 -7.942 1.00 27.64 6 VAL B N 1
ATOM 946 C CA . VAL B 1 5 ? -12.684 42.586 -7.891 1.00 29.79 6 VAL B CA 1
ATOM 947 C C . VAL B 1 5 ? -12.395 41.771 -9.152 1.00 29.99 6 VAL B C 1
ATOM 948 O O . VAL B 1 5 ? -13.281 41.119 -9.693 1.00 25.77 6 VAL B O 1
ATOM 952 N N . VAL B 1 6 ? -11.159 41.821 -9.629 1.00 28.91 7 VAL B N 1
ATOM 953 C CA . VAL B 1 6 ? -10.777 41.012 -10.776 1.00 30.00 7 VAL B CA 1
ATOM 954 C C . VAL B 1 6 ? -9.534 40.180 -10.475 1.00 29.39 7 VAL B C 1
ATOM 955 O O . VAL B 1 6 ? -8.611 40.649 -9.806 1.00 27.44 7 VAL B O 1
ATOM 959 N N . ARG B 1 7 ? -9.513 38.943 -10.965 1.00 25.52 8 ARG B N 1
ATOM 960 C CA . ARG B 1 7 ? -8.330 38.089 -10.859 1.00 26.23 8 ARG B CA 1
ATOM 961 C C . ARG B 1 7 ? -8.032 37.494 -12.242 1.00 28.42 8 ARG B C 1
ATOM 962 O O . ARG B 1 7 ? -8.909 37.463 -13.106 1.00 27.39 8 ARG B O 1
ATOM 970 N N . TYR B 1 8 ? -6.806 37.025 -12.454 1.00 26.03 9 TYR B N 1
ATOM 971 C CA . TYR B 1 8 ? -6.403 36.489 -13.763 1.00 26.09 9 TYR B CA 1
ATOM 972 C C . TYR B 1 8 ? -5.924 35.051 -13.678 1.00 30.03 9 TYR B C 1
ATOM 973 O O . TYR B 1 8 ? -5.306 34.655 -12.687 1.00 28.10 9 TYR B O 1
ATOM 982 N N . LEU B 1 9 ? -6.203 34.278 -14.726 1.00 26.42 10 LEU B N 1
ATOM 983 C CA . LEU B 1 9 ? -5.745 32.897 -14.825 1.00 28.05 10 LEU B CA 1
ATOM 984 C C . LEU B 1 9 ? -5.203 32.621 -16.230 1.00 26.13 10 LEU B C 1
ATOM 985 O O . LEU B 1 9 ? -5.043 33.549 -17.032 1.00 26.91 10 LEU B O 1
A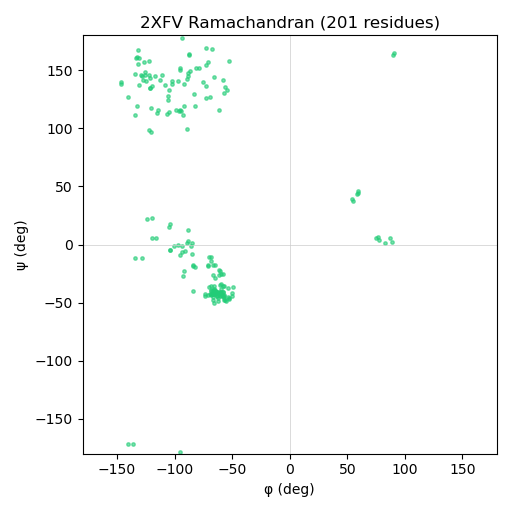TOM 990 N N . GLY B 1 10 ? -4.914 31.352 -16.522 1.00 31.57 11 GLY B N 1
ATOM 991 C CA . GLY B 1 10 ? -4.204 30.981 -17.740 1.00 30.97 11 GLY B CA 1
ATOM 992 C C . GLY B 1 10 ? -2.700 30.946 -17.522 1.00 32.29 11 GLY B C 1
ATOM 993 O O . GLY B 1 10 ? -2.214 31.475 -16.519 1.00 30.77 11 GLY B O 1
ATOM 994 N N . PRO B 1 11 ? -1.946 30.327 -18.457 1.00 36.40 12 PRO B N 1
ATOM 995 C CA . PRO B 1 11 ? -0.492 30.182 -18.303 1.00 37.95 12 PRO B CA 1
ATOM 996 C C . PRO B 1 11 ? 0.261 31.512 -18.229 1.00 36.79 12 PRO B C 1
ATOM 997 O O . PRO B 1 11 ? 1.340 31.555 -17.648 1.00 32.64 12 PRO B O 1
ATOM 1001 N N . HIS B 1 12 ? -0.285 32.573 -18.813 1.00 28.72 13 HIS B N 1
ATOM 1002 C CA . HIS B 1 12 ? 0.357 33.884 -18.719 1.00 28.26 13 HIS B CA 1
ATOM 1003 C C . HIS B 1 12 ? -0.531 34.932 -18.049 1.00 32.26 13 HIS B C 1
ATOM 1004 O O . HIS B 1 12 ? -0.337 36.134 -18.238 1.00 31.21 13 HIS B O 1
ATOM 1011 N N . ASN B 1 13 ? -1.485 34.460 -17.250 1.00 25.70 14 ASN B N 1
ATOM 1012 C CA . ASN B 1 13 ? -2.409 35.337 -16.525 1.00 25.24 14 ASN B CA 1
ATOM 1013 C C . ASN B 1 13 ? -3.125 36.317 -17.448 1.00 29.35 14 ASN B C 1
ATOM 1014 O O . ASN B 1 13 ? -3.327 37.480 -17.098 1.00 36.55 14 ASN B O 1
ATOM 1019 N N . GLU B 1 14 ? -3.507 35.837 -18.626 1.00 30.86 15 GLU B N 1
ATOM 1020 C CA . GLU B 1 14 ? -4.198 36.681 -19.597 1.00 41.82 15 GLU B CA 1
ATOM 1021 C C . GLU B 1 14 ? -5.720 36.481 -19.642 1.00 34.57 15 GLU B C 1
ATOM 1022 O O . GLU B 1 14 ? -6.412 37.154 -20.410 1.00 35.09 15 GLU B O 1
ATOM 1028 N N . ILE B 1 15 ? -6.245 35.570 -18.829 1.00 29.87 16 ILE B N 1
ATOM 1029 C CA . ILE B 1 15 ? -7.703 35.368 -18.770 1.00 27.10 16 ILE B CA 1
ATOM 1030 C C . ILE B 1 15 ? -8.265 35.987 -17.497 1.00 26.67 16 ILE B C 1
ATOM 1031 O O . ILE B 1 15 ? -7.948 35.530 -16.404 1.00 30.37 16 ILE B O 1
ATOM 1036 N N . PRO B 1 16 ? -9.093 37.035 -17.635 1.00 31.42 17 PRO B N 1
ATOM 1037 C CA . PRO B 1 16 ? -9.685 37.704 -16.474 1.00 34.13 17 PRO B CA 1
ATOM 1038 C C . PRO B 1 16 ? -11.001 37.065 -16.045 1.00 35.05 17 PRO B C 1
ATOM 1039 O O . PRO B 1 16 ? -11.743 36.530 -16.874 1.00 33.57 17 PRO B O 1
ATOM 1043 N N . LEU B 1 17 ? -11.272 37.098 -14.747 1.00 27.73 18 LEU B N 1
ATOM 1044 C CA . LEU B 1 17 ? -12.608 36.811 -14.241 1.00 27.70 18 LEU B CA 1
ATOM 1045 C C . LEU B 1 17 ? -12.947 37.908 -13.250 1.00 29.36 18 LEU B C 1
ATOM 1046 O O . LEU B 1 17 ? -12.247 38.088 -12.248 1.00 26.55 18 LEU B O 1
ATOM 1051 N N . THR B 1 18 ? -14.009 38.648 -13.553 1.00 28.15 19 THR B N 1
ATOM 1052 C CA . THR B 1 18 ? -14.443 39.768 -12.733 1.00 23.40 19 THR B CA 1
ATOM 1053 C C . THR B 1 18 ? -15.690 39.383 -11.940 1.00 24.98 19 THR B C 1
ATOM 1054 O O . THR B 1 18 ? -16.663 38.886 -12.512 1.00 22.29 19 THR B O 1
ATOM 1058 N N . LEU B 1 19 ? -15.645 39.592 -10.625 1.00 22.96 20 LEU B N 1
ATOM 1059 C CA . LEU B 1 19 ? -16.837 39.490 -9.782 1.00 23.52 20 LEU B CA 1
ATOM 1060 C C . LEU B 1 19 ? -17.380 40.894 -9.542 1.00 23.03 20 LEU B C 1
ATOM 1061 O O . LEU B 1 19 ? -16.710 41.730 -8.931 1.00 25.12 20 LEU B O 1
ATOM 1066 N N . THR B 1 20 ? -18.582 41.149 -10.048 1.00 21.89 21 THR B N 1
ATOM 1067 C CA . THR B 1 20 ? -19.243 42.438 -9.899 1.00 23.79 21 THR B CA 1
ATOM 1068 C C . THR B 1 20 ? -20.478 42.214 -9.045 1.00 26.05 21 THR B C 1
ATOM 1069 O O . THR B 1 20 ? -21.392 41.496 -9.443 1.00 23.22 21 THR B O 1
ATOM 1073 N N . ARG B 1 21 ? -20.504 42.816 -7.863 1.00 25.37 22 ARG B N 1
ATOM 1074 C CA A ARG B 1 21 ? -21.601 42.610 -6.931 0.59 26.60 22 ARG B CA 1
ATOM 1075 C CA B ARG B 1 21 ? -21.619 42.612 -6.949 0.41 26.15 22 ARG B CA 1
ATOM 1076 C C . ARG B 1 21 ? -22.408 43.896 -6.742 1.00 28.99 22 ARG B C 1
ATOM 1077 O O . ARG B 1 21 ? -21.838 44.969 -6.553 1.00 29.01 22 ARG B O 1
ATOM 1092 N N . ASP B 1 22 ? -23.733 43.794 -6.800 1.00 26.15 23 ASP B N 1
ATOM 1093 C CA . ASP B 1 22 ? -24.568 44.957 -6.529 1.00 25.97 23 ASP B CA 1
ATOM 1094 C C . ASP B 1 22 ? -24.753 45.096 -5.020 1.00 29.53 23 ASP B C 1
ATOM 1095 O O . ASP B 1 22 ? -25.126 44.130 -4.348 1.00 30.94 23 ASP B O 1
ATOM 1100 N N . SER B 1 23 ? -24.498 46.293 -4.490 1.00 30.14 24 SER B N 1
ATOM 1101 C CA . SER B 1 23 ? -24.534 46.515 -3.045 1.00 36.47 24 SER B CA 1
ATOM 1102 C C . SER B 1 23 ? -25.937 46.371 -2.455 1.00 40.35 24 SER B C 1
ATOM 1103 O O . SER B 1 23 ? -26.091 46.050 -1.279 1.00 44.35 24 SER B O 1
ATOM 1106 N N . GLU B 1 24 ? -26.957 46.599 -3.274 1.00 37.54 25 GLU B N 1
ATOM 1107 C CA A GLU B 1 24 ? -28.336 46.559 -2.797 0.56 41.27 25 GLU B CA 1
ATOM 1108 C CA B GLU B 1 24 ? -28.338 46.562 -2.805 0.44 41.28 25 GLU B CA 1
ATOM 1109 C C . GLU B 1 24 ? -28.941 45.154 -2.820 1.00 40.32 25 GLU B C 1
ATOM 1110 O O . GLU B 1 24 ? -29.612 44.751 -1.870 1.00 39.96 25 GLU B O 1
ATOM 1121 N N . THR B 1 25 ? -28.699 44.400 -3.894 1.00 28.89 26 THR B N 1
ATOM 1122 C CA . THR B 1 25 ? -29.268 43.054 -4.000 1.00 32.58 26 THR B CA 1
ATOM 1123 C C . THR B 1 25 ? -28.336 41.972 -3.459 1.00 29.34 26 THR B C 1
ATOM 1124 O O . THR B 1 25 ? -28.780 40.878 -3.117 1.00 33.52 26 THR B O 1
ATOM 1128 N N . GLY B 1 26 ? -27.044 42.268 -3.415 1.00 27.74 27 GLY B N 1
ATOM 1129 C CA . GLY B 1 26 ? -26.046 41.264 -3.077 1.00 28.06 27 GLY B CA 1
ATOM 1130 C C . GLY B 1 26 ? -25.747 40.260 -4.185 1.00 27.40 27 GLY B C 1
ATOM 1131 O O . GLY B 1 26 ? -24.986 39.310 -3.978 1.00 24.85 27 GLY B O 1
ATOM 1132 N N . HIS B 1 27 ? -26.333 40.460 -5.366 1.00 22.20 28 HIS B N 1
ATOM 1133 C CA . HIS B 1 27 ? -26.151 39.512 -6.474 1.00 18.65 28 HIS B CA 1
ATOM 1134 C C . HIS B 1 27 ? -24.901 39.833 -7.305 1.00 21.81 28 HIS B C 1
ATOM 1135 O O . HIS B 1 27 ? -24.367 40.944 -7.216 1.00 20.83 28 HIS B O 1
ATOM 1142 N N . PHE B 1 28 ? -24.467 38.859 -8.111 1.00 21.04 29 PHE B N 1
ATOM 1143 C CA . PHE B 1 28 ? -23.265 38.953 -8.951 1.00 19.72 29 PHE B CA 1
ATOM 1144 C C . PHE B 1 28 ? -23.633 38.974 -10.429 1.00 22.55 29 PHE B C 1
ATOM 1145 O O . PHE B 1 28 ? -24.543 38.255 -10.852 1.00 18.59 29 PHE B O 1
ATOM 1153 N N . LEU B 1 29 ? -22.918 39.773 -11.222 1.00 19.51 30 LEU B N 1
ATOM 1154 C CA . LEU B 1 29 ? -23.272 39.930 -12.639 1.00 20.29 30 LEU B CA 1
ATOM 1155 C C . LEU B 1 29 ? -22.919 38.665 -13.434 1.00 19.05 30 LEU B C 1
ATOM 1156 O O . LEU B 1 29 ? -21.776 38.195 -13.392 1.00 18.45 30 LEU B O 1
ATOM 1161 N N . LEU B 1 30 ? -23.902 38.111 -14.143 1.00 18.05 31 LEU B N 1
ATOM 1162 C CA . LEU B 1 30 ? -23.717 36.830 -14.832 1.00 18.81 31 LEU B CA 1
ATOM 1163 C C . LEU B 1 30 ? -22.706 36.916 -15.973 1.00 18.82 31 LEU B C 1
ATOM 1164 O O . LEU B 1 30 ? -21.904 36.000 -16.169 1.00 18.71 31 LEU B O 1
ATOM 1169 N N . LYS B 1 31 ? -22.746 38.010 -16.724 1.00 18.66 32 LYS B N 1
ATOM 1170 C CA . LYS B 1 31 ? -21.995 38.093 -17.984 1.00 25.16 32 LYS B CA 1
ATOM 1171 C C . LYS B 1 31 ? -20.522 37.694 -17.849 1.00 29.98 32 LYS B C 1
ATOM 1172 O O . LYS B 1 31 ? -19.976 36.995 -18.710 1.00 24.34 32 LYS B O 1
ATOM 1178 N N . HIS B 1 32 ? -19.885 38.141 -16.768 1.00 23.20 33 HIS B N 1
ATOM 1179 C CA . HIS B 1 32 ? -18.462 37.910 -16.546 1.00 24.00 33 HIS B CA 1
ATOM 1180 C C . HIS B 1 32 ? -18.071 36.430 -16.475 1.00 24.07 33 HIS B C 1
ATOM 1181 O O . HIS B 1 32 ? -16.926 36.078 -16.745 1.00 25.15 33 HIS B O 1
ATOM 1188 N N . PHE B 1 33 ? -19.012 35.571 -16.099 1.00 22.26 34 PHE B N 1
ATOM 1189 C CA . PHE B 1 33 ? -18.739 34.138 -15.992 1.00 19.53 34 PHE B CA 1
ATOM 1190 C C . PHE B 1 33 ? -18.815 33.394 -17.333 1.00 22.45 34 PHE B C 1
ATOM 1191 O O . PHE B 1 33 ? -18.316 32.281 -17.445 1.00 22.08 34 PHE B O 1
ATOM 1199 N N . LEU B 1 34 ? -19.471 33.974 -18.333 1.00 21.49 35 LEU B N 1
ATOM 1200 C CA . LEU B 1 34 ? -19.863 33.177 -19.510 1.00 20.52 35 LEU B CA 1
ATOM 1201 C C . LEU B 1 34 ? -18.727 32.630 -20.409 1.00 21.93 35 LEU B C 1
ATOM 1202 O O . LEU B 1 34 ? -18.790 31.479 -20.844 1.00 23.29 35 LEU B O 1
ATOM 1207 N N . PRO B 1 35 ? -17.696 33.442 -20.710 1.00 24.12 36 PRO B N 1
ATOM 1208 C CA . PRO B 1 35 ? -16.657 32.870 -21.585 1.00 26.12 36 PRO B CA 1
ATOM 1209 C C . PRO B 1 35 ? -15.971 31.650 -20.962 1.00 28.44 36 PRO B C 1
ATOM 1210 O O . PRO B 1 35 ? -15.729 30.642 -21.638 1.00 21.42 36 PRO B O 1
ATOM 1214 N N . ILE B 1 36 ? -15.670 31.737 -19.673 1.00 23.95 37 ILE B N 1
ATOM 1215 C CA . ILE B 1 36 ? -15.036 30.627 -18.969 1.00 21.17 37 ILE B CA 1
ATOM 1216 C C . ILE B 1 36 ? -15.989 29.432 -18.816 1.00 24.49 37 ILE B C 1
ATOM 1217 O O . ILE B 1 36 ? -15.588 28.288 -19.007 1.00 22.71 37 ILE B O 1
ATOM 1222 N N . LEU B 1 37 ? -17.250 29.691 -18.479 1.00 21.38 38 L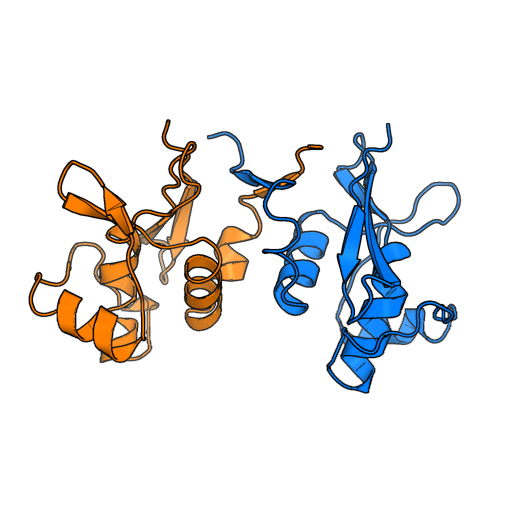EU B N 1
ATOM 1223 C CA . LEU B 1 37 ? -18.226 28.609 -18.350 1.00 19.08 38 LEU B CA 1
ATOM 1224 C C . LEU B 1 37 ? -18.415 27.853 -19.682 1.00 23.11 38 LEU B C 1
ATOM 1225 O O . LEU B 1 37 ? -18.499 26.625 -19.710 1.00 22.17 38 LEU B O 1
ATOM 1230 N N . GLN B 1 38 ? -18.480 28.589 -20.785 1.00 20.94 39 GLN B N 1
ATOM 1231 C CA A GLN B 1 38 ? -18.625 27.941 -22.083 0.50 23.48 39 GLN B CA 1
ATOM 1232 C CA B GLN B 1 38 ? -18.593 28.003 -22.117 0.50 23.17 39 GLN B CA 1
ATOM 1233 C C . GLN B 1 38 ? -17.395 27.099 -22.437 1.00 25.01 39 GLN B C 1
ATOM 1234 O O . GLN B 1 38 ? -17.538 25.998 -22.982 1.00 24.86 39 GLN B O 1
ATOM 1245 N N . GLN B 1 39 ? -16.200 27.581 -22.111 1.00 23.37 40 GLN B N 1
ATOM 1246 C CA . GLN B 1 39 ? -14.987 26.821 -22.414 1.00 24.69 40 GLN B CA 1
ATOM 1247 C C . GLN B 1 39 ? -14.953 25.567 -21.547 1.00 24.25 40 GLN B C 1
ATOM 1248 O O . GLN B 1 39 ? -14.588 24.492 -22.011 1.00 29.94 40 GLN B O 1
ATOM 1254 N N . TYR B 1 40 ? -15.363 25.711 -20.288 1.00 24.01 41 TYR B N 1
ATOM 1255 C CA . TYR B 1 40 ? -15.406 24.578 -19.366 1.00 24.82 41 TYR B CA 1
ATOM 1256 C C . TYR B 1 40 ? -16.351 23.496 -19.878 1.00 26.15 41 TYR B C 1
ATOM 1257 O O . TYR B 1 40 ? -16.029 22.306 -19.852 1.00 27.50 41 TYR B O 1
ATOM 1266 N N . HIS B 1 41 ? -17.523 23.923 -20.343 1.00 23.90 42 HIS B N 1
ATOM 1267 C CA . HIS B 1 41 ? -18.488 23.018 -20.959 1.00 27.09 42 HIS B CA 1
ATOM 1268 C C . HIS B 1 41 ? -17.919 22.306 -22.192 1.00 29.12 42 HIS B C 1
ATOM 1269 O O . HIS B 1 41 ? -18.152 21.111 -22.403 1.00 28.51 42 HIS B O 1
ATOM 1276 N N . ASP B 1 42 ? -17.184 23.044 -23.017 1.00 27.33 43 ASP B N 1
ATOM 1277 C CA . ASP B 1 42 ? -16.678 22.500 -24.284 1.00 29.72 43 ASP B CA 1
ATOM 1278 C C . ASP B 1 42 ? -15.511 21.505 -24.173 1.00 34.51 43 ASP B C 1
ATOM 1279 O O . ASP B 1 42 ? -15.489 20.495 -24.884 1.00 32.58 43 ASP B O 1
ATOM 1284 N N . THR B 1 43 ? -14.532 21.792 -23.314 1.00 33.45 44 THR B N 1
ATOM 1285 C CA . THR B 1 43 ? -13.317 20.966 -23.249 1.00 37.23 44 THR B CA 1
ATOM 1286 C C . THR B 1 43 ? -12.897 20.610 -21.821 1.00 37.34 44 THR B C 1
ATOM 1287 O O . THR B 1 43 ? -12.016 19.771 -21.622 1.00 36.16 44 THR B O 1
ATOM 1291 N N . GLY B 1 44 ? -13.507 21.261 -20.839 1.00 31.80 45 GLY B N 1
ATOM 1292 C CA . GLY B 1 44 ? -13.178 21.028 -19.442 1.00 31.79 45 GLY B CA 1
ATOM 1293 C C . GLY B 1 44 ? -11.892 21.706 -18.992 1.00 35.90 45 GLY B C 1
ATOM 1294 O O . GLY B 1 44 ? -11.462 21.537 -17.849 1.00 33.23 45 GLY B O 1
ATOM 1295 N N . ASN B 1 45 ? -11.282 22.486 -19.882 1.00 34.13 46 ASN B N 1
ATOM 1296 C CA . ASN B 1 45 ? -10.024 23.165 -19.572 1.00 31.27 46 ASN B CA 1
ATOM 1297 C C . ASN B 1 45 ? -10.149 24.685 -19.683 1.00 29.95 46 ASN B C 1
ATOM 1298 O O . ASN B 1 45 ? -10.038 25.249 -20.772 1.00 35.04 46 ASN B O 1
ATOM 1303 N N . ILE B 1 46 ? -10.367 25.354 -18.554 1.00 26.84 47 ILE B N 1
ATOM 1304 C CA . ILE B 1 46 ? -10.575 26.800 -18.579 1.00 25.61 47 ILE B CA 1
ATOM 1305 C C . ILE B 1 46 ? -9.329 27.617 -18.955 1.00 26.04 47 ILE B C 1
ATOM 1306 O O . ILE B 1 46 ? -9.444 28.807 -19.261 1.00 29.34 47 ILE B O 1
ATOM 1311 N N . ASN B 1 47 ? -8.155 26.988 -18.929 1.00 29.02 48 ASN B N 1
ATOM 1312 C CA . ASN B 1 47 ? -6.931 27.647 -19.389 1.00 33.05 48 ASN B CA 1
ATOM 1313 C C . ASN B 1 47 ? -6.918 27.895 -20.897 1.00 38.52 48 ASN B C 1
ATOM 1314 O O . ASN B 1 47 ? -6.065 28.625 -21.399 1.00 43.03 48 ASN B O 1
ATOM 1319 N N . GLU B 1 48 ? -7.872 27.294 -21.604 1.00 36.51 49 GLU B N 1
ATOM 1320 C CA . GLU B 1 48 ? -8.006 27.468 -23.053 1.00 45.70 49 GLU B CA 1
ATOM 1321 C C . GLU B 1 48 ? -8.936 28.627 -23.410 1.00 37.98 49 GLU B C 1
ATOM 1322 O O . GLU B 1 48 ? -9.098 28.957 -24.580 1.00 36.79 49 GLU B O 1
ATOM 1328 N N . THR B 1 49 ? -9.566 29.228 -22.408 1.00 28.91 50 THR B N 1
ATOM 1329 C CA . THR B 1 49 ? -10.564 30.267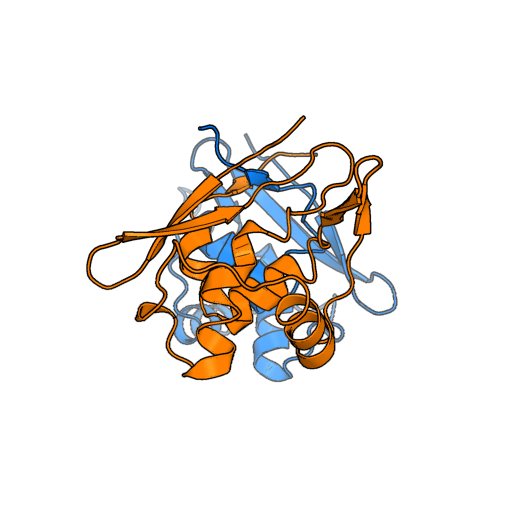 -22.650 1.00 27.25 50 THR B CA 1
ATOM 1330 C C . THR B 1 49 ? -10.008 31.440 -23.459 1.00 29.86 50 THR B C 1
ATOM 1331 O O . THR B 1 49 ? -8.950 31.982 -23.139 1.00 31.05 50 THR B O 1
ATOM 1335 N N . ASN B 1 50 ? -10.722 31.820 -24.513 1.00 31.00 51 ASN B N 1
ATOM 1336 C CA . ASN B 1 50 ? -10.495 33.105 -25.166 1.00 40.17 51 ASN B CA 1
ATOM 1337 C C . ASN B 1 50 ? -11.448 34.112 -24.520 1.00 38.68 51 ASN B C 1
ATOM 1338 O O . ASN B 1 50 ? -12.663 34.007 -24.680 1.00 36.66 51 ASN B O 1
ATOM 1343 N N . PRO B 1 51 ? -10.905 35.083 -23.768 1.00 44.09 52 PRO B N 1
ATOM 1344 C CA . PRO B 1 51 ? -11.758 35.985 -22.974 1.00 46.24 52 PRO B CA 1
ATOM 1345 C C . PRO B 1 51 ? -12.632 36.908 -23.825 1.00 48.23 52 PRO B C 1
ATOM 1346 O O . PRO B 1 51 ? -13.614 37.462 -23.317 1.00 39.46 52 PRO B O 1
ATOM 1350 N N . ASP B 1 52 ? -12.285 37.060 -25.101 1.00 48.02 53 ASP B N 1
ATOM 1351 C CA . ASP B 1 52 ? -13.090 37.857 -26.025 1.00 48.88 53 ASP B CA 1
ATOM 1352 C C . ASP B 1 52 ? -14.238 37.057 -26.637 1.00 44.56 53 ASP B C 1
ATOM 1353 O O . ASP B 1 52 ? -15.104 37.618 -27.309 1.00 47.99 53 ASP B O 1
ATOM 1358 N N . SER B 1 53 ? -14.246 35.749 -26.401 1.00 37.36 54 SER B N 1
ATOM 1359 C CA . SER B 1 53 ? -15.280 34.878 -26.959 1.00 37.35 54 SER B CA 1
ATOM 1360 C C . SER B 1 53 ? -16.492 34.758 -26.033 1.00 38.88 54 SER B C 1
ATOM 1361 O O . SER B 1 53 ? -16.467 33.989 -25.067 1.00 41.66 54 SER B O 1
ATOM 1364 N N . PHE B 1 54 ? -17.548 35.512 -26.332 1.00 32.45 55 PHE B N 1
ATOM 1365 C CA . PHE B 1 54 ? -18.752 35.521 -25.493 1.00 34.16 55 PHE B CA 1
ATOM 1366 C C . PHE B 1 54 ? -19.876 34.732 -26.138 1.00 35.17 55 PHE B C 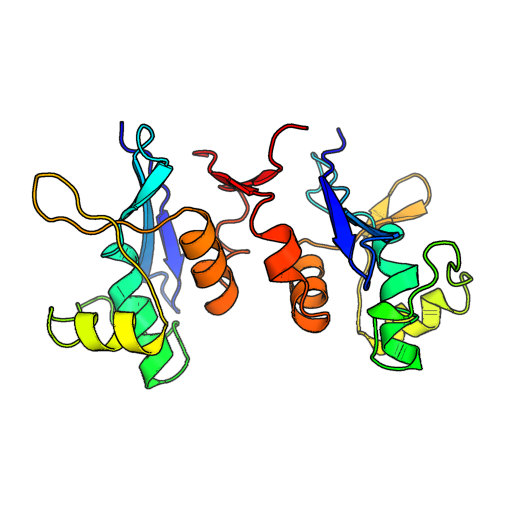1
ATOM 1367 O O . PHE B 1 54 ? -20.154 34.908 -27.318 1.00 38.75 55 PHE B O 1
ATOM 1375 N N . PRO B 1 55 ? -20.537 33.864 -25.359 1.00 32.30 56 PRO B N 1
ATOM 1376 C CA . PRO B 1 55 ? -21.665 33.093 -25.886 1.00 27.04 56 PRO B CA 1
ATOM 1377 C C . PRO B 1 55 ? -22.770 34.004 -26.415 1.00 26.54 56 PRO B C 1
ATOM 1378 O O . PRO B 1 55 ? -23.039 35.051 -25.822 1.00 30.84 56 PRO B O 1
ATOM 1382 N N . THR B 1 56 ? -23.397 33.605 -27.518 1.00 25.95 57 THR B N 1
ATOM 1383 C CA . THR B 1 56 ? -24.614 34.260 -27.984 1.00 24.95 57 THR B CA 1
ATOM 1384 C C . THR B 1 56 ? -25.729 33.975 -26.984 1.00 26.15 57 THR B C 1
ATOM 1385 O O . THR B 1 56 ? -25.577 33.119 -26.111 1.00 23.46 57 THR B O 1
ATOM 1389 N N . ASP B 1 57 ? -26.851 34.680 -27.110 1.00 24.05 58 ASP B N 1
ATOM 1390 C CA . ASP B 1 57 ? -27.982 34.444 -26.217 1.00 23.37 58 ASP B CA 1
ATOM 1391 C C . ASP B 1 57 ? -28.472 32.997 -26.326 1.00 27.94 58 ASP B C 1
ATOM 1392 O O . ASP B 1 57 ? -28.854 32.378 -25.323 1.00 25.07 58 ASP B O 1
ATOM 1397 N N . GLU B 1 58 ? -28.457 32.463 -27.545 1.00 25.20 59 GLU B N 1
ATOM 1398 C CA A GLU B 1 58 ? -28.856 31.070 -27.773 0.53 26.30 59 GLU B CA 1
ATOM 1399 C CA B GLU B 1 58 ? -28.847 31.084 -27.788 0.47 26.44 59 GLU B CA 1
ATOM 1400 C C . GLU B 1 58 ? -27.929 30.106 -27.030 1.00 24.34 59 GLU B C 1
ATOM 1401 O O . GLU B 1 58 ? -28.397 29.151 -26.405 1.00 24.31 59 GLU B O 1
ATOM 1412 N N . GLU B 1 59 ? -26.618 30.352 -27.095 1.00 20.97 60 GLU B N 1
ATOM 1413 C CA . GLU B 1 59 ? -25.637 29.563 -26.338 1.00 22.65 60 GLU B CA 1
ATOM 1414 C C . GLU B 1 59 ? -25.803 29.749 -24.821 1.00 20.87 60 GLU B C 1
ATOM 1415 O O . GLU B 1 59 ? -25.670 28.795 -24.035 1.00 20.90 60 GLU B O 1
ATOM 1421 N N . ARG B 1 60 ? -26.097 30.975 -24.400 1.00 18.45 61 ARG B N 1
ATOM 1422 C CA . ARG B 1 60 ? -26.310 31.241 -22.976 1.00 18.77 61 ARG B CA 1
ATOM 1423 C C . ARG B 1 60 ? -27.505 30.452 -22.422 1.00 21.50 61 ARG B C 1
ATOM 1424 O O . ARG B 1 60 ? -27.449 29.920 -21.301 1.00 17.67 61 ARG B O 1
ATOM 1432 N N . ASN B 1 61 ? -28.581 30.378 -23.203 1.00 20.79 62 ASN B N 1
ATOM 1433 C CA . ASN B 1 61 ? -29.757 29.608 -22.800 1.00 18.76 62 ASN B CA 1
ATOM 1434 C C . ASN B 1 61 ? -29.351 28.188 -22.432 1.00 19.82 62 ASN B C 1
ATOM 1435 O O . ASN B 1 61 ? -29.794 27.650 -21.419 1.00 19.67 62 ASN B O 1
ATOM 1440 N N . LYS B 1 62 ? -28.538 27.575 -23.287 1.00 17.76 63 LYS B N 1
ATOM 1441 C CA . LYS B 1 62 ? -28.156 26.175 -23.116 1.00 16.95 63 LYS B CA 1
ATOM 1442 C C . LYS B 1 62 ? -27.252 25.972 -21.888 1.00 19.74 63 LYS B C 1
ATOM 1443 O O . LYS B 1 62 ? -27.351 24.950 -21.195 1.00 20.78 63 LYS B O 1
ATOM 1449 N N . LEU B 1 63 ? -26.385 26.943 -21.612 1.00 18.72 64 LEU B N 1
ATOM 1450 C CA . LEU B 1 63 ? -25.526 26.867 -20.430 1.00 18.61 64 LEU B CA 1
ATOM 1451 C C . LEU B 1 63 ? -26.341 26.993 -19.139 1.00 19.78 64 LEU B C 1
ATOM 1452 O O . LEU B 1 63 ? -26.112 26.251 -18.176 1.00 19.29 64 LEU B O 1
ATOM 1457 N N . LEU B 1 64 ? -27.283 27.933 -19.111 1.00 15.18 65 LEU B N 1
ATOM 1458 C CA . LEU B 1 64 ? -28.111 28.109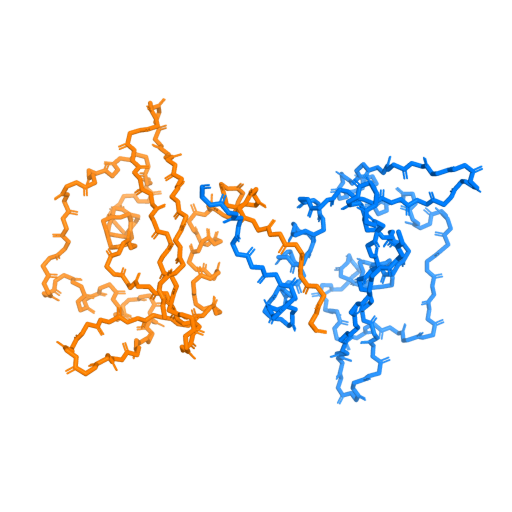 -17.919 1.00 12.43 65 LEU B CA 1
ATOM 1459 C C . LEU B 1 64 ? -28.951 26.861 -17.666 1.00 14.19 65 LEU B C 1
ATOM 1460 O O . LEU B 1 64 ? -29.131 26.434 -16.524 1.00 16.93 65 LEU B O 1
ATOM 1465 N N . ALA B 1 65 ? -29.481 26.278 -18.740 1.00 15.27 66 ALA B N 1
ATOM 1466 C CA . ALA B 1 65 ? -30.305 25.076 -18.619 1.00 16.26 66 ALA B CA 1
ATOM 1467 C C . ALA B 1 65 ? -29.475 23.886 -18.131 1.00 21.24 66 ALA B C 1
ATOM 1468 O O . ALA B 1 65 ? -29.883 23.160 -17.220 1.00 19.88 66 ALA B O 1
ATOM 1470 N N . HIS B 1 66 ? -28.317 23.683 -18.751 1.00 15.68 67 HIS B N 1
ATOM 1471 C CA . HIS B 1 66 ? -27.455 22.544 -18.417 1.00 20.37 67 HIS B CA 1
ATOM 1472 C C . HIS B 1 66 ? -26.952 22.575 -16.980 1.00 21.58 67 HIS B C 1
ATOM 1473 O O . HIS B 1 66 ? -26.979 21.555 -16.292 1.00 18.62 67 HIS B O 1
ATOM 1480 N N . TYR B 1 67 ? -26.480 23.738 -16.537 1.00 18.80 68 TYR B N 1
ATOM 1481 C CA . TYR B 1 67 ? -25.890 23.866 -15.199 1.00 17.99 68 TYR B CA 1
ATOM 1482 C C . TYR B 1 67 ? -26.917 24.193 -14.112 1.00 23.76 68 TYR B C 1
ATOM 1483 O O . TYR B 1 67 ? -26.560 24.363 -12.941 1.00 20.98 68 TYR B O 1
ATOM 1492 N N . GLY B 1 68 ? -28.189 24.264 -14.496 1.00 18.06 69 GLY B N 1
ATOM 1493 C CA . GLY B 1 68 ? -29.262 24.561 -13.557 1.00 19.18 69 GLY B CA 1
ATOM 1494 C C . GLY B 1 68 ? -29.067 25.888 -12.849 1.00 21.52 69 GLY B C 1
ATOM 1495 O O . GLY B 1 68 ? -29.266 25.995 -11.630 1.00 20.65 69 GLY B O 1
ATOM 1496 N N . ILE B 1 69 ? -28.676 26.905 -13.611 1.00 16.39 70 ILE B N 1
ATOM 1497 C CA . ILE B 1 69 ? -28.425 28.231 -13.052 1.00 15.97 70 ILE B CA 1
ATOM 1498 C C . ILE B 1 69 ? -29.659 29.122 -13.156 1.00 18.98 70 ILE B C 1
ATOM 1499 O O . ILE B 1 69 ? -30.090 29.453 -14.258 1.00 15.44 70 ILE B O 1
ATOM 1504 N N . ALA B 1 70 ? -30.229 29.510 -12.012 1.00 15.26 71 ALA B N 1
ATOM 1505 C CA . ALA B 1 70 ? -31.339 30.469 -12.018 1.00 17.15 71 ALA B CA 1
ATOM 1506 C C . ALA B 1 70 ? -30.763 31.875 -12.012 1.00 16.47 71 ALA B C 1
ATOM 1507 O O . ALA B 1 70 ? -29.669 32.083 -11.486 1.00 16.15 71 ALA B O 1
ATOM 1509 N N . VAL B 1 71 ? -31.478 32.824 -12.616 1.00 14.08 72 VAL B N 1
ATOM 1510 C CA . VAL B 1 71 ? -31.016 34.210 -12.707 1.00 15.27 72 VAL B CA 1
ATOM 1511 C C . VAL B 1 71 ? -32.039 35.207 -12.166 1.00 14.79 72 VAL B C 1
ATOM 1512 O O . VAL B 1 71 ? -33.263 35.003 -12.285 1.00 18.02 72 VAL B O 1
ATOM 1516 N N . ASN B 1 72 ? -31.535 36.278 -11.559 1.00 17.16 73 ASN B N 1
ATOM 1517 C CA . ASN B 1 72 ? -32.359 37.438 -11.247 1.00 18.91 73 ASN B CA 1
ATOM 1518 C C . ASN B 1 72 ? -32.201 38.465 -12.364 1.00 20.65 73 ASN B C 1
ATOM 1519 O O . ASN B 1 72 ? -31.176 38.499 -13.040 1.00 20.43 73 ASN B O 1
ATOM 1524 N N . THR B 1 73 ? -33.231 39.272 -12.580 1.00 17.08 74 THR B N 1
ATOM 1525 C CA . THR B 1 73 ? -33.255 40.223 -13.686 1.00 17.28 74 THR B CA 1
ATOM 1526 C C . THR B 1 73 ? -33.420 41.635 -13.138 1.00 21.97 74 THR B C 1
ATOM 1527 O O . THR B 1 73 ? -34.259 41.862 -12.263 1.00 20.83 74 THR B O 1
ATOM 1531 N N . ASP B 1 74 ? -32.629 42.588 -13.635 1.00 18.98 75 ASP B N 1
ATOM 1532 C CA . ASP B 1 74 ? -32.817 43.983 -13.229 1.00 19.70 75 ASP B CA 1
ATOM 1533 C C . ASP B 1 74 ? -33.736 44.754 -14.186 1.00 25.73 75 ASP B C 1
ATOM 1534 O O . ASP B 1 74 ? -34.219 44.187 -15.177 1.00 21.53 75 ASP B O 1
ATOM 1539 N N . ASP B 1 75 ? -33.997 46.026 -13.871 1.00 23.68 76 ASP B N 1
ATOM 1540 C CA A ASP B 1 75 ? -34.911 46.889 -14.633 0.65 30.33 76 ASP B CA 1
ATOM 1541 C CA B ASP B 1 75 ? -34.958 46.803 -14.653 0.35 29.67 76 ASP B CA 1
ATOM 1542 C C . ASP B 1 75 ? -34.491 47.098 -16.084 1.00 31.39 76 ASP B C 1
ATOM 1543 O O . ASP B 1 75 ? -35.296 47.490 -16.925 1.00 34.30 76 ASP B O 1
ATOM 1552 N N . ARG B 1 76 ? -33.210 46.878 -16.362 1.00 26.01 77 ARG B N 1
ATOM 1553 C CA . ARG B 1 76 ? -32.692 47.045 -17.714 1.00 28.02 77 ARG B CA 1
ATOM 1554 C C . ARG B 1 76 ? -32.621 45.708 -18.460 1.00 29.61 77 ARG B C 1
ATOM 1555 O O . ARG B 1 76 ? -32.224 45.657 -19.626 1.00 31.32 77 ARG B O 1
ATOM 1563 N N . GLY B 1 77 ? -33.022 44.633 -17.783 1.00 22.70 78 GLY B N 1
ATOM 1564 C CA . GLY B 1 77 ? -33.015 43.306 -18.376 1.00 22.68 78 GLY B CA 1
ATOM 1565 C C . GLY B 1 77 ? -31.706 42.530 -18.254 1.00 28.75 78 GLY B C 1
ATOM 1566 O O . GLY B 1 77 ? -31.587 41.443 -18.808 1.00 21.33 78 GLY B O 1
ATOM 1567 N N . GLU B 1 78 ? -30.721 43.062 -17.531 1.00 24.29 79 GLU B N 1
ATOM 1568 C CA . GLU B 1 78 ? -29.457 42.335 -17.361 1.00 21.67 79 GLU B CA 1
ATOM 1569 C C . GLU B 1 78 ? -29.578 41.241 -16.296 1.00 19.78 79 GLU B C 1
ATOM 1570 O O . GLU B 1 78 ? -30.380 41.361 -15.373 1.00 19.28 79 GLU B O 1
ATOM 1576 N N . LEU B 1 79 ? -28.778 40.179 -16.428 1.00 18.05 80 LEU B N 1
ATOM 1577 C CA . LEU B 1 79 ? -28.921 39.002 -15.575 1.00 15.87 80 LEU B CA 1
ATOM 1578 C C . LEU B 1 79 ? -27.890 38.910 -14.448 1.00 17.99 80 LEU B C 1
ATOM 1579 O O . LEU B 1 79 ? -26.714 39.226 -14.636 1.00 19.51 80 LEU B O 1
ATOM 1584 N N . TRP B 1 80 ? -28.350 38.464 -13.281 1.00 15.73 81 TRP B N 1
ATOM 1585 C CA . TRP B 1 80 ? -27.516 38.344 -12.095 1.00 18.72 81 TRP B CA 1
ATOM 1586 C C . TRP B 1 80 ? -27.743 36.978 -11.435 1.00 17.26 81 TRP B C 1
ATOM 1587 O O . TRP B 1 80 ? -28.775 36.335 -11.660 1.00 17.77 81 TRP B O 1
ATOM 1598 N N . ILE B 1 81 ? -26.798 36.550 -10.599 1.00 18.23 82 ILE B N 1
ATOM 1599 C CA . ILE B 1 81 ? -26.944 35.303 -9.847 1.00 16.91 82 ILE B CA 1
ATOM 1600 C C . ILE B 1 81 ? -26.744 35.522 -8.346 1.00 19.73 82 ILE B C 1
ATOM 1601 O O . ILE B 1 81 ? -26.076 36.475 -7.924 1.00 19.08 82 ILE B O 1
ATOM 1606 N N . GLU B 1 82 ? -27.303 34.620 -7.545 1.00 18.11 83 GLU B N 1
ATOM 1607 C CA . GLU B 1 82 ? -27.128 34.686 -6.091 1.00 22.89 83 GLU B CA 1
ATOM 1608 C C . GLU B 1 82 ? -25.733 34.280 -5.634 1.00 22.57 83 GLU B C 1
ATOM 1609 O O . GLU B 1 82 ? -25.045 33.510 -6.297 1.00 19.43 83 GLU B O 1
ATOM 1615 N N . LEU B 1 83 ? -25.337 34.787 -4.471 1.00 19.35 84 LEU B N 1
ATOM 1616 C CA . LEU B 1 83 ? -24.067 34.427 -3.861 1.00 19.27 84 LEU B CA 1
ATOM 1617 C C . LEU B 1 83 ? -23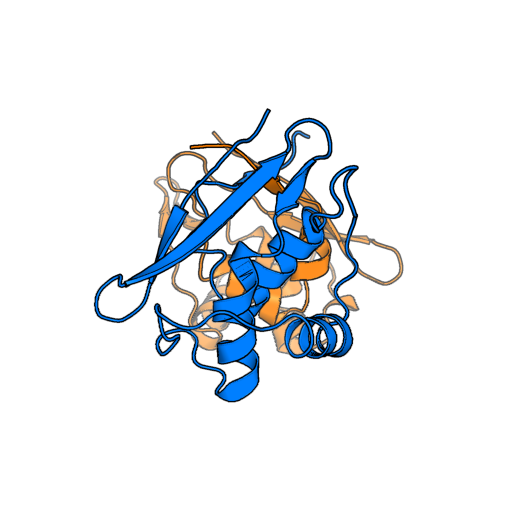.857 32.913 -3.791 1.00 20.43 84 LEU B C 1
ATOM 1618 O O . LEU B 1 83 ? -22.784 32.424 -4.098 1.00 20.31 84 LEU B O 1
ATOM 1623 N N . GLU B 1 84 ? -24.879 32.169 -3.384 1.00 19.13 85 GLU B N 1
ATOM 1624 C CA A GLU B 1 84 ? -24.738 30.734 -3.214 0.57 19.40 85 GLU B CA 1
ATOM 1625 C CA B GLU B 1 84 ? -24.750 30.708 -3.231 0.43 20.44 85 GLU B CA 1
ATOM 1626 C C . GLU B 1 84 ? -24.347 30.026 -4.536 1.00 26.58 85 GLU B C 1
ATOM 1627 O O . GLU B 1 84 ? -23.464 29.154 -4.557 1.00 20.18 85 GLU B O 1
ATOM 1638 N N . LYS B 1 85 ? -24.991 30.413 -5.635 1.00 19.61 86 LYS B N 1
ATOM 1639 C CA . LYS B 1 85 ? -24.636 29.871 -6.952 1.00 16.80 86 LYS B CA 1
ATOM 1640 C C . LYS B 1 85 ? -23.269 30.390 -7.435 1.00 20.84 86 LYS B C 1
ATOM 1641 O O . LYS B 1 85 ? -22.505 29.658 -8.067 1.00 19.54 86 LYS B O 1
ATOM 1647 N N . CYS B 1 86 ? -22.951 31.648 -7.145 1.00 18.34 87 CYS B N 1
ATOM 1648 C CA . CYS B 1 86 ? -21.625 32.169 -7.479 1.00 19.84 87 CYS B CA 1
ATOM 1649 C C . CYS B 1 86 ? -20.528 31.286 -6.857 1.00 19.65 87 CYS B C 1
ATOM 1650 O O . CYS B 1 86 ? -19.573 30.893 -7.533 1.00 20.95 87 CYS B O 1
ATOM 1653 N N . LEU B 1 87 ? -20.674 30.976 -5.569 1.00 18.84 88 LEU B N 1
ATOM 1654 C CA . LEU B 1 87 ? -19.678 30.151 -4.879 1.00 19.54 88 LEU B CA 1
ATOM 1655 C C . LEU B 1 87 ? -19.629 28.731 -5.440 1.00 20.38 88 LEU B C 1
ATOM 1656 O O . LEU B 1 87 ? -18.549 28.144 -5.565 1.00 21.32 88 LEU B O 1
ATOM 1661 N N . GLN B 1 88 ? -20.795 28.170 -5.75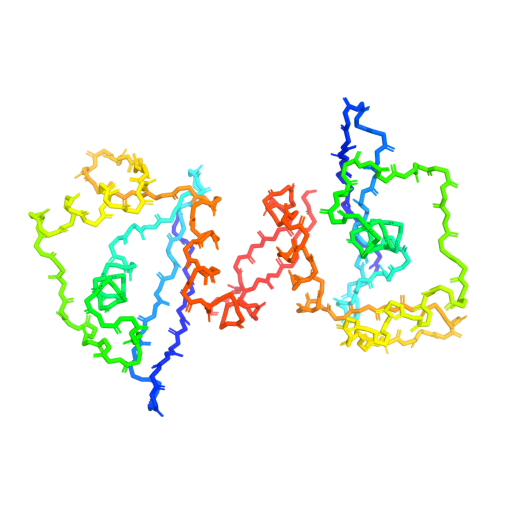2 1.00 19.87 89 GLN B N 1
ATOM 1662 C CA . GLN B 1 88 ? -20.846 26.843 -6.363 1.00 18.70 89 GLN B CA 1
ATOM 1663 C C . GLN B 1 88 ? -20.093 26.821 -7.697 1.00 24.41 89 GLN B C 1
ATOM 1664 O O . GLN B 1 88 ? -19.385 25.855 -7.996 1.00 22.20 89 GLN B O 1
ATOM 1670 N N . LEU B 1 89 ? -20.238 27.880 -8.494 1.00 20.22 90 LEU B N 1
ATOM 1671 C CA . LEU B 1 89 ? -19.519 27.954 -9.772 1.00 20.62 90 LEU B CA 1
ATOM 1672 C C . LEU B 1 89 ? -18.011 28.109 -9.558 1.00 20.12 90 LEU B C 1
ATOM 1673 O O . LEU B 1 89 ? -17.217 27.478 -10.246 1.00 21.40 90 LEU B O 1
ATOM 1678 N N . LEU B 1 90 ? -17.608 28.946 -8.608 1.00 19.25 91 LEU B N 1
ATOM 1679 C CA . LEU B 1 90 ? -16.179 29.110 -8.335 1.00 19.88 91 LEU B CA 1
ATOM 1680 C C . LEU B 1 90 ? -15.557 27.775 -7.935 1.00 24.08 91 LEU B C 1
ATOM 1681 O O . LEU B 1 90 ? -14.469 27.413 -8.393 1.00 23.80 91 LEU B O 1
ATOM 1686 N N . ASN B 1 91 ? -16.256 27.041 -7.077 1.00 19.89 92 ASN B N 1
ATOM 1687 C CA . ASN B 1 91 ? -15.771 25.736 -6.643 1.00 22.26 92 ASN B CA 1
ATOM 1688 C C . ASN B 1 91 ? -15.737 24.700 -7.773 1.00 23.40 92 ASN B C 1
ATOM 1689 O O . ASN B 1 91 ? -14.767 23.946 -7.895 1.00 23.79 92 ASN B O 1
ATOM 1694 N N . MET B 1 92 ? -16.779 24.674 -8.600 1.00 18.68 93 MET B N 1
ATOM 1695 C CA . MET B 1 92 ? -16.818 23.766 -9.748 1.00 23.06 93 MET B CA 1
ATOM 1696 C C . MET B 1 92 ? -15.623 24.015 -10.660 1.00 25.27 93 MET B C 1
ATOM 1697 O O . MET B 1 92 ? -15.012 23.067 -11.168 1.00 22.58 93 MET B O 1
ATOM 1702 N N . LEU B 1 93 ? -15.285 25.292 -10.854 1.00 21.85 94 LEU B N 1
ATOM 1703 C CA . LEU B 1 93 ? -14.203 25.683 -11.764 1.00 22.92 94 LEU B CA 1
ATOM 1704 C C . LEU B 1 93 ? -12.818 25.659 -11.108 1.00 27.94 94 LEU B C 1
ATOM 1705 O O . LEU B 1 93 ? -11.815 25.952 -11.760 1.00 24.63 94 LEU B O 1
ATOM 1710 N N . ASN B 1 94 ? -12.782 25.315 -9.824 1.00 22.29 95 ASN B N 1
ATOM 1711 C CA . ASN B 1 94 ? -11.555 25.342 -9.016 1.00 28.32 95 ASN B CA 1
ATOM 1712 C C . ASN B 1 94 ? -10.940 26.742 -8.968 1.00 31.81 95 ASN B C 1
ATOM 1713 O O . ASN B 1 94 ? -9.730 26.914 -9.149 1.00 31.20 95 ASN B O 1
ATOM 1718 N N . LEU B 1 95 ? -11.776 27.746 -8.726 1.00 24.92 96 LEU B N 1
ATOM 1719 C CA . LEU B 1 95 ? -11.294 29.123 -8.701 1.00 25.04 96 LEU B CA 1
ATOM 1720 C C . LEU B 1 95 ? -11.511 29.809 -7.356 1.00 25.83 96 LEU B C 1
ATOM 1721 O O . LEU B 1 95 ? -11.238 31.003 -7.226 1.00 28.81 96 LEU B O 1
ATOM 1726 N N . PHE B 1 96 ? -11.995 29.080 -6.356 1.00 20.69 97 PHE B N 1
ATOM 1727 C CA . PHE B 1 96 ? -12.149 29.723 -5.052 1.00 22.77 97 PHE B CA 1
ATOM 1728 C C . PHE B 1 96 ? -10.788 30.207 -4.550 1.00 24.50 97 PHE B C 1
ATOM 1729 O O . PHE B 1 96 ? -10.674 31.305 -4.015 1.00 24.70 97 PHE B O 1
ATOM 1737 N N . GLY B 1 97 ? -9.754 29.394 -4.741 1.00 26.95 98 GLY B N 1
ATOM 1738 C CA . GLY B 1 97 ? -8.418 29.777 -4.306 1.00 29.93 98 GLY B CA 1
ATOM 1739 C C . GLY B 1 97 ? -7.922 31.083 -4.911 1.00 30.28 98 GLY B C 1
ATOM 1740 O O . GLY B 1 97 ? -7.196 31.846 -4.263 1.00 29.50 98 GLY B O 1
ATOM 1741 N N . LEU B 1 98 ? -8.293 31.332 -6.164 1.00 26.71 99 LEU B N 1
ATOM 1742 C CA . LEU B 1 98 ? -7.877 32.543 -6.870 1.00 25.73 99 LEU B CA 1
ATOM 1743 C C . LEU B 1 98 ? -8.468 33.785 -6.208 1.00 29.92 99 LEU B C 1
ATOM 1744 O O . LEU B 1 98 ? -7.880 34.875 -6.272 1.00 23.48 99 LEU B O 1
ATOM 1749 N N . PHE B 1 99 ? -9.631 33.611 -5.579 1.00 27.39 100 PHE B N 1
ATOM 1750 C CA . PHE B 1 99 ? -10.359 34.712 -4.944 1.00 27.86 100 PHE B CA 1
ATOM 1751 C C . PHE B 1 99 ? -10.268 34.757 -3.410 1.00 26.95 100 PHE B C 1
ATOM 1752 O O . PHE B 1 99 ? -10.754 35.705 -2.800 1.00 32.90 100 PHE B O 1
ATOM 1760 N N . GLN B 1 100 ? -9.631 33.759 -2.792 1.00 28.44 101 GLN B N 1
ATOM 1761 C CA . GLN B 1 100 ? -9.435 33.730 -1.329 1.00 26.18 101 GLN B CA 1
ATOM 1762 C C . GLN B 1 100 ? -8.884 35.045 -0.805 1.00 30.93 101 GLN B C 1
ATOM 1763 O O . GLN B 1 100 ? -9.192 35.467 0.316 1.00 30.46 101 GLN B O 1
ATOM 1769 N N . ASP B 1 101 ? -8.006 35.652 -1.592 1.00 32.92 102 ASP B N 1
ATOM 1770 C CA . ASP B 1 101 ? -7.287 36.835 -1.135 1.00 35.81 102 ASP B CA 1
ATOM 1771 C C . ASP B 1 101 ? -8.057 38.124 -1.430 1.00 33.20 102 ASP B C 1
ATOM 1772 O O . ASP B 1 101 ? -7.514 39.197 -1.296 1.00 30.99 102 ASP B O 1
ATOM 1777 N N . ALA B 1 102 ? -9.329 38.006 -1.804 1.00 28.74 103 ALA B N 1
ATOM 1778 C CA . ALA B 1 102 ? -10.126 39.165 -2.213 1.00 31.15 103 ALA B CA 1
ATOM 1779 C C . ALA B 1 102 ? -11.128 39.657 -1.163 1.00 32.39 103 ALA B C 1
ATOM 1780 O O . ALA B 1 102 ? -11.777 40.681 -1.375 1.00 31.75 103 ALA B O 1
ATOM 1782 N N . PHE B 1 103 ? -11.248 38.944 -0.040 1.00 25.38 104 PHE B N 1
ATOM 1783 C CA . PHE B 1 103 ? -12.245 39.272 0.984 1.00 22.31 104 PHE B CA 1
ATOM 1784 C C . PHE B 1 103 ? -11.619 39.816 2.272 1.00 29.48 104 PHE B C 1
ATOM 1785 O O . PHE B 1 103 ? -10.521 39.410 2.662 1.00 30.15 104 PHE B O 1
ATOM 1793 N N . GLU B 1 104 ? -12.324 40.741 2.917 1.00 24.36 105 GLU B N 1
ATOM 1794 C CA . GLU B 1 104 ? -11.900 41.286 4.207 1.00 24.86 105 GLU B CA 1
ATOM 1795 C C . GLU B 1 104 ? -13.055 41.184 5.205 1.00 26.19 105 GLU B C 1
ATOM 1796 O O . GLU B 1 104 ? -14.231 41.311 4.833 1.00 25.72 105 GLU B O 1
ATOM 1802 N N . PHE B 1 105 ? -12.713 40.938 6.469 1.00 26.61 106 PHE B N 1
ATOM 1803 C CA . PHE B 1 105 ? -13.702 40.816 7.535 1.00 22.84 106 PHE B CA 1
ATOM 1804 C C . PHE B 1 105 ? -14.256 42.189 7.866 1.00 28.02 106 PHE B C 1
ATOM 1805 O O . PHE B 1 105 ? -13.506 43.153 7.967 1.00 32.97 106 PHE B O 1
ATOM 1813 N N . GLU B 1 106 ? -15.569 42.269 8.043 1.00 26.66 107 GLU B N 1
ATOM 1814 C CA . GLU B 1 106 ? -16.213 43.508 8.469 1.00 41.07 107 GLU B CA 1
ATOM 1815 C C . GLU B 1 106 ? -17.208 43.172 9.572 1.00 36.44 107 GLU B C 1
ATOM 1816 O O . GLU B 1 106 ? -18.205 42.504 9.321 1.00 38.05 107 GLU B O 1
ATOM 1822 N N . GLU B 1 107 ? -16.934 43.603 10.797 1.00 37.73 108 GLU B N 1
ATOM 1823 C CA . GLU B 1 107 ? -17.856 43.333 11.903 1.00 44.50 108 GLU B CA 1
ATOM 1824 C C . GLU B 1 107 ? -19.225 43.978 11.650 1.00 47.75 108 GLU B C 1
ATOM 1825 O O . GLU B 1 107 ? -19.333 45.201 11.568 1.00 49.07 108 GLU B O 1
ATOM 1831 N N . PRO B 1 108 ? -20.276 43.152 11.508 1.00 59.23 109 PRO B N 1
ATOM 1832 C CA . PRO B 1 108 ? -21.624 43.639 11.182 1.00 67.50 109 PRO B CA 1
ATOM 1833 C C . PRO B 1 108 ? -22.172 44.621 12.215 1.00 73.77 109 PRO B C 1
ATOM 1834 O O . PRO B 1 108 ? -22.088 44.337 13.408 1.00 78.47 109 PRO B O 1
#

Solvent-accessible surface area: 11978 Å² total; per-residue (Å²): 86,122,39,94,12,58,55,113,15,15,103,147,101,64,4,68,0,20,0,4,45,30,48,155,80,18,35,0,17,2,98,51,1,5,26,2,1,35,32,65,88,89,82,48,70,19,74,92,7,76,75,135,54,110,13,74,83,105,76,62,84,140,3,28,81,121,46,55,10,85,51,58,94,49,161,213,44,65,30,23,0,101,38,71,45,0,0,62,7,0,25,60,9,128,12,3,17,71,0,69,84,0,7,63,5,51,148,151,94,116,56,95,9,55,41,107,16,15,105,152,99,86,1,51,2,22,2,4,27,28,63,147,80,29,34,2,34,2,105,57,3,9,12,3,1,35,36,64,87,91,81,48,64,20,81,95,8,84,42,126,65,95,19,82,94,121,78,61,90,132,3,26,82,121,45,56,10,87,51,58,93,41,156,199,45,94,29,26,0,88,7,82,51,1,19,106,6,1,65,68,10,131,11,11,44,52,0,25,74,0,6,80,15,88,91,95

Nearest PDB structures (foldseek):
  2xfv-assembly1_B  TM=1.009E+00  e=8.780E-22  Saccharomyces cerevisiae
  6amk-assembly1_A  TM=4.513E-01  e=2.115E+00  Streptomyces venezuelae
  6amk-assembly1_B  TM=4.836E-01  e=5.498E+00  Streptomyces venezuelae
  5i44-assembly1_D  TM=3.743E-01  e=5.159E+00  Bacillus subtilis subsp. subtilis str. 168
  4gcv-assembly3_E  TM=3.847E-01  e=8.587E+00  Pseudomonas aeruginosa PAO1

Foldseek 3Di:
DKDKDWFAAAPVSLQIQMWIADPVVRWTFDQSCAQQLLVCVVPVDSNPRDSPDGDDVVRVVVSCVVVVFDWDADPVGGTTGHPVVVVVSCVSNVNCVVCVVVDDDDDD/DKDKDWFADAPVRPAIAMWIADPPPRWTFPQSCAQQLLVCVVPVDSNPGDNVDGDDPVRVVVSCVVVVFDWDADPVGGTTGHPVVVVVVCVSNVNVVRCVVVDDDDDD

B-factor: mean 30.21, std 13.14, range [6.09, 111.18]